Protein AF-A0A097PQ81-F1 (afdb_monomer)

Se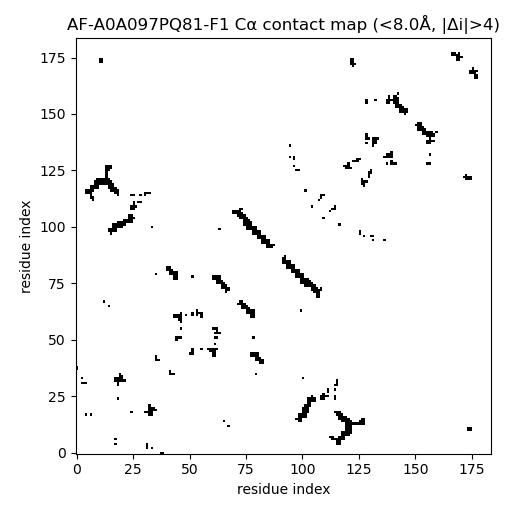quence (184 aa):
PNVTFLVALDTGSDLFWVPCDCKQCASDIEPSIYSPNRSSTSKRIPCSSKLCKSECAGASDCPYMVSYASNNTSSSGILIEDVMYLTTEDEVVDAQIVFGCGQVQSGLFLDGAAPNGLFGLGLGKTSVPSILSTAGLTADSFSLCFGQDGIGRIIFGDKGSPDQQETALIHKSLYNVSVTGLRV

Solvent-accessible surface area (backbone atoms only — not comparable to full-atom values): 10733 Å² total; per-residue (Å²): 117,90,82,78,64,74,52,36,83,32,58,86,39,26,62,28,31,30,31,15,80,66,78,39,63,41,78,93,52,95,51,52,67,50,54,65,90,66,37,96,69,44,39,73,36,39,40,88,36,91,86,37,86,55,87,40,93,85,47,66,54,15,50,46,74,48,77,52,96,54,75,74,19,36,42,25,37,36,36,33,35,35,75,44,81,46,69,61,100,88,47,80,42,82,38,81,42,62,34,35,34,27,20,40,47,29,42,55,37,45,76,54,73,34,55,20,13,37,40,14,54,20,73,42,78,56,2,54,53,39,42,38,22,74,72,67,76,32,48,84,35,60,44,81,48,78,39,94,87,74,59,59,50,77,41,77,31,46,82,78,58,99,82,62,88,83,78,68,71,77,49,84,78,45,93,38,70,85,82,93,77,81,90,127

Structure (mmCIF, N/CA/C/O backbone):
data_AF-A0A097PQ81-F1
#
_entry.id   AF-A0A097PQ81-F1
#
loop_
_atom_site.group_PDB
_atom_site.id
_atom_site.type_symbol
_atom_site.label_atom_id
_atom_site.label_alt_id
_atom_site.label_comp_id
_atom_site.label_asym_id
_atom_site.label_entity_id
_atom_site.label_seq_id
_atom_site.pdbx_PDB_ins_code
_atom_site.Cartn_x
_atom_site.Cartn_y
_atom_site.Cartn_z
_atom_site.occupancy
_atom_site.B_iso_or_equiv
_atom_site.auth_seq_id
_atom_site.auth_comp_id
_atom_site.auth_asym_id
_atom_site.auth_atom_id
_atom_site.pdbx_PDB_model_num
ATOM 1 N N . PRO A 1 1 ? -6.186 -13.610 -15.829 1.00 72.62 1 PRO A N 1
ATOM 2 C CA . PRO A 1 1 ? -6.060 -14.685 -14.812 1.00 72.62 1 PRO A CA 1
ATOM 3 C C . PRO A 1 1 ? -5.813 -14.032 -13.453 1.00 72.62 1 PRO A C 1
ATOM 5 O O . PRO A 1 1 ? -5.155 -12.995 -13.433 1.00 72.62 1 PRO A O 1
ATOM 8 N N . ASN A 1 2 ? -6.341 -14.590 -12.363 1.00 83.44 2 ASN A N 1
ATOM 9 C CA . ASN A 1 2 ? -6.045 -14.101 -11.016 1.00 83.44 2 ASN A CA 1
ATOM 10 C C . ASN A 1 2 ? -4.677 -14.621 -10.546 1.00 83.44 2 ASN A C 1
ATOM 12 O O . ASN A 1 2 ? -4.251 -15.715 -10.915 1.00 83.44 2 ASN A O 1
ATOM 16 N N . VAL A 1 3 ? -3.976 -13.808 -9.760 1.00 90.75 3 VAL A N 1
ATOM 17 C CA . VAL A 1 3 ? -2.712 -14.172 -9.110 1.00 90.75 3 VAL A CA 1
ATOM 18 C C . VAL A 1 3 ? -2.822 -13.751 -7.653 1.00 90.75 3 VAL A C 1
ATOM 20 O O . VAL A 1 3 ? -3.257 -12.637 -7.367 1.00 90.75 3 VAL A O 1
ATOM 23 N N . THR A 1 4 ? -2.454 -14.647 -6.744 1.00 92.25 4 THR A N 1
ATOM 24 C CA . THR A 1 4 ? -2.513 -14.411 -5.299 1.00 92.25 4 THR A CA 1
ATOM 25 C C . THR A 1 4 ? -1.129 -14.045 -4.784 1.00 92.25 4 THR A C 1
ATOM 27 O O . THR A 1 4 ? -0.149 -14.675 -5.167 1.00 92.25 4 THR A O 1
ATOM 30 N N . PHE A 1 5 ? -1.047 -13.060 -3.891 1.00 92.94 5 PHE A N 1
ATOM 31 C CA . PHE A 1 5 ? 0.208 -12.607 -3.292 1.00 92.94 5 PHE A CA 1
ATOM 32 C C . PHE A 1 5 ? 0.116 -12.698 -1.769 1.00 92.94 5 PHE A C 1
ATOM 34 O O . PHE A 1 5 ? -0.811 -12.155 -1.170 1.00 92.94 5 PHE A O 1
ATOM 41 N N . LEU A 1 6 ? 1.084 -13.367 -1.138 1.00 91.75 6 LEU A N 1
ATOM 42 C CA . LEU A 1 6 ? 1.228 -13.369 0.319 1.00 91.75 6 LEU A CA 1
ATOM 43 C C . LEU A 1 6 ? 2.103 -12.189 0.750 1.00 91.75 6 LEU A C 1
ATOM 45 O O . LEU A 1 6 ? 3.330 -12.283 0.725 1.00 91.75 6 LEU A O 1
ATOM 49 N N . VAL A 1 7 ? 1.466 -11.086 1.119 1.00 94.88 7 VAL A N 1
ATOM 50 C CA . VAL A 1 7 ? 2.136 -9.808 1.388 1.00 94.88 7 VAL A CA 1
ATOM 51 C C . VAL A 1 7 ? 2.283 -9.503 2.874 1.00 94.88 7 VAL A C 1
ATOM 53 O O . VAL A 1 7 ? 1.454 -9.905 3.689 1.00 94.88 7 VAL A O 1
ATOM 56 N N . ALA A 1 8 ? 3.330 -8.756 3.223 1.00 95.19 8 ALA A N 1
ATOM 57 C CA . ALA A 1 8 ? 3.528 -8.243 4.576 1.00 95.19 8 ALA A CA 1
ATOM 58 C C . ALA A 1 8 ? 2.623 -7.025 4.822 1.00 95.19 8 ALA A C 1
ATOM 60 O O . ALA A 1 8 ? 2.637 -6.085 4.032 1.00 95.19 8 ALA A O 1
ATOM 61 N N . LEU A 1 9 ? 1.845 -7.020 5.905 1.00 96.19 9 LEU A N 1
ATOM 62 C CA . LEU A 1 9 ? 1.015 -5.872 6.289 1.00 96.19 9 LEU A CA 1
ATOM 63 C C . LEU A 1 9 ? 1.879 -4.811 6.981 1.00 96.19 9 LEU A C 1
ATOM 65 O O . LEU A 1 9 ? 2.598 -5.137 7.925 1.00 96.19 9 LEU A O 1
ATOM 69 N N . ASP A 1 10 ? 1.792 -3.553 6.546 1.00 96.44 10 ASP A N 1
ATOM 70 C CA . ASP A 1 10 ? 2.633 -2.473 7.073 1.00 96.44 10 ASP A CA 1
ATOM 71 C C . ASP A 1 10 ? 1.843 -1.181 7.317 1.00 96.44 10 ASP A C 1
ATOM 73 O O . ASP A 1 10 ? 1.510 -0.440 6.395 1.00 96.44 10 ASP A O 1
ATOM 77 N N . THR A 1 11 ? 1.579 -0.868 8.585 1.00 95.69 11 THR A N 1
ATOM 78 C CA . THR A 1 11 ? 0.958 0.401 9.007 1.00 95.69 11 THR A CA 1
ATOM 79 C C . THR A 1 11 ? 1.938 1.579 9.023 1.00 95.69 11 THR A C 1
ATOM 81 O O . THR A 1 11 ? 1.533 2.706 9.301 1.00 95.69 11 THR A O 1
ATOM 84 N N . GLY A 1 12 ? 3.227 1.334 8.775 1.00 94.69 12 GLY A N 1
ATOM 85 C CA . GLY A 1 12 ? 4.293 2.333 8.749 1.00 94.69 12 GLY A CA 1
ATOM 86 C C . GLY A 1 12 ? 4.552 2.953 7.375 1.00 94.69 12 GLY A C 1
ATOM 87 O O . GLY A 1 12 ? 5.336 3.898 7.287 1.00 94.69 12 GLY A O 1
ATOM 88 N N . SER A 1 13 ? 3.910 2.461 6.311 1.00 95.38 13 SER A N 1
ATOM 89 C CA . SER A 1 13 ? 4.040 3.009 4.958 1.00 95.38 13 SER A CA 1
ATOM 90 C C . SER A 1 13 ? 2.719 2.999 4.188 1.00 95.38 13 SER A C 1
ATOM 92 O O . SER A 1 13 ? 1.789 2.260 4.506 1.00 95.38 13 SER A O 1
ATOM 94 N N . ASP A 1 14 ? 2.625 3.854 3.168 1.00 96.06 14 ASP A N 1
ATOM 95 C CA . ASP A 1 14 ? 1.383 4.033 2.413 1.00 96.06 14 ASP A CA 1
ATOM 96 C C . ASP A 1 14 ? 1.247 3.048 1.248 1.00 96.06 14 ASP A C 1
ATOM 98 O O . ASP A 1 14 ? 0.167 2.538 0.996 1.00 96.06 14 ASP A O 1
ATOM 102 N N . LEU A 1 15 ? 2.311 2.806 0.482 1.00 97.44 15 LEU A N 1
ATOM 103 C CA . LEU A 1 15 ? 2.193 2.165 -0.828 1.00 97.44 15 LEU A CA 1
ATOM 104 C C . LEU A 1 15 ? 2.105 0.635 -0.722 1.00 97.44 15 LEU A C 1
ATOM 106 O O . LEU A 1 15 ? 3.032 -0.009 -0.236 1.00 97.44 15 LEU A O 1
ATOM 110 N N . PHE A 1 16 ? 1.044 0.048 -1.281 1.00 98.44 16 PHE A N 1
ATOM 111 C CA . PHE A 1 16 ? 1.030 -1.372 -1.640 1.00 98.44 16 PHE A CA 1
ATOM 112 C C . PHE A 1 16 ? 1.907 -1.609 -2.876 1.00 98.44 16 PHE A C 1
ATOM 114 O O . PHE A 1 16 ? 1.792 -0.894 -3.874 1.00 98.44 16 PHE A O 1
ATOM 121 N N . TRP A 1 17 ? 2.781 -2.612 -2.829 1.00 98.00 17 TRP A N 1
ATOM 122 C CA . TRP A 1 17 ? 3.581 -3.035 -3.976 1.00 98.00 17 TRP A CA 1
ATOM 123 C C . TRP A 1 17 ? 3.817 -4.543 -3.969 1.00 98.00 17 TRP A C 1
ATOM 125 O O . TRP A 1 17 ? 3.862 -5.177 -2.916 1.00 98.00 17 TRP A O 1
ATOM 135 N N . VAL A 1 18 ? 4.017 -5.102 -5.162 1.00 97.31 18 VAL A N 1
ATOM 136 C CA . VAL A 1 18 ? 4.339 -6.521 -5.386 1.00 97.31 18 VAL A CA 1
ATOM 137 C C . VAL A 1 18 ? 5.523 -6.654 -6.348 1.00 97.31 18 VAL A C 1
ATOM 139 O O . VAL A 1 18 ? 5.728 -5.758 -7.175 1.00 97.31 18 VAL A O 1
ATOM 142 N N . PRO A 1 19 ? 6.310 -7.744 -6.284 1.00 95.25 19 PRO A N 1
ATOM 143 C CA . PRO A 1 19 ? 7.336 -8.030 -7.279 1.00 95.25 19 PRO A CA 1
ATOM 144 C C . PRO A 1 19 ? 6.728 -8.099 -8.679 1.00 95.25 19 PRO A C 1
ATOM 146 O O . PRO A 1 19 ? 5.705 -8.751 -8.901 1.00 95.25 19 PRO A O 1
ATOM 149 N N . CYS A 1 20 ? 7.356 -7.421 -9.630 1.00 93.38 20 CYS A N 1
ATOM 150 C CA . CYS A 1 20 ? 6.841 -7.298 -10.987 1.00 93.38 20 CYS A CA 1
ATOM 151 C C . CYS A 1 20 ? 7.984 -7.006 -11.950 1.00 93.38 20 CYS A C 1
ATOM 153 O O . CYS A 1 20 ? 8.811 -6.147 -11.653 1.00 93.38 20 CYS A O 1
ATOM 155 N N . ASP A 1 21 ? 8.043 -7.734 -13.073 1.00 88.50 21 ASP A N 1
ATOM 156 C CA . ASP A 1 21 ? 9.138 -7.660 -14.056 1.00 88.50 21 ASP A CA 1
ATOM 157 C C . ASP A 1 21 ? 10.516 -7.533 -13.369 1.00 88.50 21 ASP A C 1
ATOM 159 O O . ASP A 1 21 ? 11.297 -6.612 -13.633 1.00 88.50 21 ASP A O 1
ATOM 163 N N . CYS A 1 22 ? 10.749 -8.421 -12.395 1.00 89.44 22 CYS A N 1
ATOM 164 C CA . CYS A 1 22 ? 11.812 -8.281 -11.409 1.00 89.44 22 CYS A CA 1
ATOM 165 C C . CYS A 1 22 ? 13.204 -8.202 -12.057 1.00 89.44 22 CYS A C 1
ATOM 167 O O . CYS A 1 22 ? 13.599 -9.079 -12.825 1.00 89.44 22 CYS A O 1
ATOM 169 N N . LYS A 1 23 ? 13.964 -7.163 -11.693 1.00 92.81 23 LYS A N 1
ATOM 170 C CA . LYS A 1 23 ? 15.375 -6.966 -12.065 1.00 92.81 23 LYS A CA 1
ATOM 171 C C . LYS A 1 23 ? 16.311 -7.309 -10.907 1.00 92.81 23 LYS A C 1
ATOM 173 O O . LYS A 1 23 ? 17.380 -7.863 -11.132 1.00 92.81 23 LYS A O 1
ATOM 178 N N . GLN A 1 24 ? 15.905 -6.969 -9.682 1.00 92.88 24 GLN A N 1
ATOM 179 C CA . GLN A 1 24 ? 16.617 -7.284 -8.445 1.00 92.88 24 GLN A CA 1
ATOM 180 C C . GLN A 1 24 ? 15.599 -7.477 -7.314 1.00 92.88 24 GLN A C 1
ATOM 182 O O . GLN A 1 24 ? 15.072 -6.501 -6.785 1.00 92.88 24 GLN A O 1
ATOM 187 N N . CYS A 1 25 ? 15.323 -8.726 -6.952 1.00 90.75 25 CYS A N 1
ATOM 188 C CA . CYS A 1 25 ? 14.421 -9.116 -5.862 1.00 90.75 25 CYS A CA 1
ATOM 189 C C . CYS A 1 25 ? 14.995 -10.353 -5.162 1.00 90.75 25 CYS A C 1
ATOM 191 O O . CYS A 1 25 ? 15.981 -10.919 -5.640 1.00 90.75 25 CYS A O 1
ATOM 193 N N . ALA A 1 26 ? 14.381 -10.779 -4.057 1.00 86.19 26 ALA A N 1
ATOM 194 C CA . ALA A 1 26 ? 14.751 -12.030 -3.396 1.00 86.19 26 ALA A CA 1
ATOM 195 C C . ALA A 1 26 ? 14.733 -13.213 -4.385 1.00 86.19 26 ALA A C 1
ATOM 197 O O . ALA A 1 26 ? 13.757 -13.399 -5.113 1.00 86.19 26 ALA A O 1
ATOM 198 N N . SER A 1 27 ? 15.813 -13.998 -4.406 1.00 74.25 27 SER A N 1
ATOM 199 C CA . SER A 1 27 ? 15.976 -15.185 -5.262 1.00 74.25 27 SER A CA 1
ATOM 200 C C . SER A 1 27 ? 15.603 -16.493 -4.574 1.00 74.25 27 SER A C 1
ATOM 202 O O . SER A 1 27 ? 15.311 -17.478 -5.246 1.00 74.25 27 SER A O 1
ATOM 204 N N . ASP A 1 28 ? 15.637 -16.510 -3.242 1.00 67.19 28 ASP A N 1
ATOM 205 C CA . ASP A 1 28 ? 15.647 -17.752 -2.459 1.00 67.19 28 ASP A CA 1
ATOM 206 C C . ASP A 1 28 ? 14.237 -18.286 -2.154 1.00 67.19 28 ASP A C 1
ATOM 208 O O . ASP A 1 28 ? 14.070 -19.341 -1.545 1.00 67.19 28 ASP A O 1
ATOM 212 N N . ILE A 1 29 ? 13.207 -17.564 -2.598 1.00 67.00 29 ILE A N 1
ATOM 213 C CA . ILE A 1 29 ? 11.790 -17.906 -2.465 1.00 67.00 29 ILE A CA 1
ATOM 214 C C . ILE A 1 29 ? 11.190 -17.731 -3.856 1.00 67.00 29 ILE A C 1
ATOM 216 O O . ILE A 1 29 ? 11.365 -16.657 -4.415 1.00 67.00 29 ILE A O 1
ATOM 220 N N . GLU A 1 30 ? 10.494 -18.733 -4.412 1.00 69.81 30 GLU A N 1
ATOM 221 C CA . GLU A 1 30 ? 9.736 -18.562 -5.663 1.00 69.81 30 GLU A CA 1
ATOM 222 C C . GLU A 1 30 ? 8.568 -17.599 -5.408 1.00 69.81 30 GLU A C 1
ATOM 224 O O . GLU A 1 30 ? 7.542 -18.017 -4.854 1.00 69.81 30 GLU A O 1
ATOM 229 N N . PRO A 1 31 ? 8.687 -16.303 -5.750 1.00 72.19 31 PRO A N 1
ATOM 230 C CA . PRO A 1 31 ? 7.661 -15.355 -5.402 1.00 72.19 31 PRO A CA 1
ATOM 231 C C . PRO A 1 31 ? 6.563 -15.395 -6.463 1.00 72.19 31 PRO A C 1
ATOM 233 O O . PRO A 1 31 ? 6.801 -15.640 -7.649 1.00 72.19 31 PRO A O 1
ATOM 236 N N . SER A 1 32 ? 5.340 -15.082 -6.060 1.00 86.94 32 SER A N 1
ATOM 237 C CA . SER A 1 32 ? 4.327 -14.679 -7.027 1.00 86.94 32 SER A CA 1
ATOM 238 C C . SER A 1 32 ? 4.764 -13.355 -7.646 1.00 86.94 32 SER A C 1
ATOM 240 O O . SER A 1 32 ? 5.001 -12.376 -6.939 1.00 86.94 32 SER A O 1
ATOM 242 N N . ILE A 1 33 ? 4.896 -13.335 -8.974 1.00 90.50 33 ILE A N 1
ATOM 243 C CA . ILE A 1 33 ? 5.325 -12.159 -9.736 1.00 90.50 33 ILE A CA 1
ATOM 244 C C . ILE A 1 33 ? 4.140 -11.646 -10.545 1.00 90.50 33 ILE A C 1
ATOM 246 O O . ILE A 1 33 ? 3.552 -12.365 -11.359 1.00 90.50 33 ILE A O 1
ATOM 250 N N . TYR A 1 34 ? 3.804 -10.378 -10.339 1.00 94.62 34 TYR A N 1
ATOM 251 C CA . TYR A 1 34 ? 2.809 -9.687 -11.139 1.00 94.62 34 TYR A CA 1
ATOM 252 C C . TYR A 1 34 ? 3.378 -9.354 -12.524 1.00 94.62 34 TYR A C 1
ATOM 254 O O . TYR A 1 34 ? 4.521 -8.918 -12.652 1.00 94.62 34 TYR A O 1
ATOM 262 N N . SER A 1 35 ? 2.579 -9.542 -13.577 1.00 93.56 35 SER A N 1
ATOM 263 C CA . SER A 1 35 ? 2.968 -9.186 -14.943 1.00 93.56 35 SER A CA 1
ATOM 264 C C . SER A 1 35 ? 1.884 -8.318 -15.584 1.00 93.56 35 SER A C 1
ATOM 266 O O . SER A 1 35 ? 0.814 -8.846 -15.906 1.00 93.56 35 SER A O 1
ATOM 268 N N . PRO A 1 36 ? 2.155 -7.019 -15.833 1.00 93.69 36 PRO A N 1
ATOM 269 C CA . PRO A 1 36 ? 1.195 -6.112 -16.460 1.00 93.69 36 PRO A CA 1
ATOM 270 C C . PRO A 1 36 ? 0.673 -6.647 -17.800 1.00 93.69 36 PRO A C 1
ATOM 272 O O . PRO A 1 36 ? -0.508 -6.545 -18.101 1.00 93.69 36 PRO A O 1
ATOM 275 N N . ASN A 1 37 ? 1.536 -7.308 -18.579 1.00 94.12 37 ASN A N 1
ATOM 276 C CA . ASN A 1 37 ? 1.191 -7.839 -19.901 1.00 94.12 37 ASN A CA 1
ATOM 277 C C . ASN A 1 37 ? 0.243 -9.052 -19.854 1.00 94.12 37 ASN A C 1
ATOM 279 O O . ASN A 1 37 ? -0.285 -9.455 -20.889 1.00 94.12 37 ASN A O 1
ATOM 283 N N . ARG A 1 38 ? 0.052 -9.674 -18.682 1.00 93.44 38 ARG A N 1
ATOM 284 C CA . ARG A 1 38 ? -0.838 -10.836 -18.497 1.00 93.44 38 ARG A CA 1
ATOM 285 C C . ARG A 1 38 ? -2.214 -10.460 -17.947 1.00 93.44 38 ARG A C 1
ATOM 287 O O . ARG A 1 38 ? -3.067 -11.343 -17.818 1.00 93.44 38 ARG A O 1
ATOM 294 N N . SER A 1 39 ? -2.427 -9.185 -17.634 1.00 94.94 39 SER A N 1
ATOM 295 C CA . SER A 1 39 ? -3.695 -8.650 -17.156 1.00 94.94 39 SER A CA 1
ATOM 296 C C . SER A 1 39 ? -4.305 -7.735 -18.215 1.00 94.94 39 SER A C 1
ATOM 298 O O . SER A 1 39 ? -3.685 -6.775 -18.661 1.00 94.94 39 SER A O 1
ATOM 300 N N . SER A 1 40 ? -5.537 -8.033 -18.628 1.00 95.38 40 SER A N 1
ATOM 301 C CA . SER A 1 40 ? -6.283 -7.207 -19.586 1.00 95.38 40 SER A CA 1
ATOM 302 C C . SER A 1 40 ? -6.809 -5.905 -18.977 1.00 95.38 40 SER A C 1
ATOM 304 O O . SER A 1 40 ? -7.238 -5.023 -19.717 1.00 95.38 40 SER A O 1
ATOM 306 N N . THR A 1 41 ? -6.817 -5.796 -17.648 1.00 96.31 41 THR A N 1
ATOM 307 C CA . THR A 1 41 ? -7.274 -4.621 -16.892 1.00 96.31 41 THR A CA 1
ATOM 308 C C . THR A 1 41 ? -6.119 -3.738 -16.427 1.00 96.31 41 THR A C 1
ATOM 310 O O . THR A 1 41 ? -6.354 -2.592 -16.045 1.00 96.31 41 THR A O 1
ATOM 313 N N . SER A 1 42 ? -4.876 -4.225 -16.525 1.00 97.19 42 SER A N 1
ATOM 314 C CA . SER A 1 42 ? -3.695 -3.470 -16.121 1.00 97.19 42 SER A CA 1
ATOM 315 C C . SER A 1 42 ? -3.463 -2.240 -16.987 1.00 97.19 42 SER A C 1
ATOM 317 O O . SER A 1 42 ? -3.457 -2.299 -18.219 1.00 97.19 42 SER A O 1
ATOM 319 N N . LYS A 1 43 ? -3.174 -1.120 -16.325 1.00 97.38 43 LYS A N 1
ATOM 320 C CA . LYS A 1 43 ? -2.741 0.126 -16.951 1.00 97.38 43 LYS A CA 1
ATOM 321 C C . LYS A 1 43 ? -1.499 0.647 -16.254 1.00 97.38 43 LYS A C 1
ATOM 323 O O . LYS A 1 43 ? -1.459 0.784 -15.035 1.00 97.38 43 LYS A O 1
ATOM 328 N N . ARG A 1 44 ? -0.482 0.996 -17.036 1.00 97.19 44 ARG A N 1
ATOM 329 C CA . ARG A 1 44 ? 0.664 1.742 -16.511 1.00 97.19 44 ARG A CA 1
ATOM 330 C C . ARG A 1 44 ? 0.241 3.181 -16.270 1.00 97.19 44 ARG A C 1
ATOM 332 O O . ARG A 1 44 ? -0.387 3.785 -17.139 1.00 97.19 44 ARG A O 1
ATOM 339 N N . ILE A 1 45 ? 0.574 3.730 -15.107 1.00 97.25 45 ILE A N 1
ATOM 340 C CA . ILE A 1 45 ? 0.289 5.133 -14.815 1.00 97.25 45 ILE A CA 1
ATOM 341 C C . ILE A 1 45 ? 1.283 5.989 -15.602 1.00 97.25 45 ILE A C 1
ATOM 343 O O . ILE A 1 45 ? 2.481 5.880 -15.350 1.00 97.25 45 ILE A O 1
ATOM 347 N N . PRO A 1 46 ? 0.839 6.853 -16.532 1.00 96.06 46 PRO A N 1
ATOM 348 C CA . PRO A 1 46 ? 1.758 7.712 -17.259 1.00 96.06 46 PRO A CA 1
ATOM 349 C C . PRO A 1 46 ? 2.282 8.825 -16.352 1.00 96.06 46 PRO A C 1
ATOM 351 O O . PRO A 1 46 ? 1.599 9.287 -15.437 1.00 96.06 46 PRO A O 1
ATOM 354 N N . CYS A 1 47 ? 3.466 9.328 -16.667 1.00 94.94 47 CYS A N 1
ATOM 355 C CA . CYS A 1 47 ? 4.092 10.441 -15.955 1.00 94.94 47 CYS A CA 1
ATOM 356 C C . CYS A 1 47 ? 3.283 11.742 -15.941 1.00 94.94 47 CYS A C 1
ATOM 358 O O . CYS A 1 47 ? 3.387 12.531 -15.009 1.00 94.94 47 CYS A O 1
ATOM 360 N N . SER A 1 48 ? 2.444 11.965 -16.952 1.00 92.69 48 SER A N 1
ATOM 361 C CA . SER A 1 48 ? 1.526 13.108 -17.010 1.00 92.69 48 SER A CA 1
ATOM 362 C C . SER A 1 48 ? 0.295 12.958 -16.109 1.00 92.69 48 SER A C 1
ATOM 364 O O . SER A 1 48 ? -0.494 13.897 -15.980 1.00 92.69 48 SER A O 1
ATOM 366 N N . SER A 1 49 ? 0.088 11.784 -15.505 1.00 93.56 49 SER A N 1
ATOM 367 C CA . SER A 1 49 ? -1.044 11.532 -14.621 1.00 93.56 49 SER A CA 1
ATOM 368 C C . SER A 1 49 ? -0.936 12.352 -13.342 1.00 93.56 49 SER A C 1
ATOM 370 O O . SER A 1 49 ? 0.121 12.431 -12.724 1.00 93.56 49 SER A O 1
ATOM 372 N N . LYS A 1 50 ? -2.074 12.859 -12.860 1.00 90.25 50 LYS A N 1
ATOM 373 C CA . LYS A 1 50 ? -2.176 13.505 -11.539 1.00 90.25 50 LYS A CA 1
ATOM 374 C C . LYS A 1 50 ? -1.856 12.554 -10.379 1.00 90.25 50 LYS A C 1
ATOM 376 O O . LYS A 1 50 ? -1.607 13.010 -9.267 1.00 90.25 50 LYS A O 1
ATOM 381 N N . LEU A 1 51 ? -1.903 11.245 -10.630 1.00 87.00 51 LEU A N 1
ATOM 382 C CA . LEU A 1 51 ? -1.524 10.210 -9.669 1.00 87.00 51 LEU A CA 1
ATOM 383 C C . LEU A 1 51 ? 0.001 10.084 -9.544 1.00 87.00 51 LEU A C 1
ATOM 385 O O . LEU A 1 51 ? 0.486 9.584 -8.531 1.00 87.00 51 LEU A O 1
ATOM 389 N N . CYS A 1 52 ? 0.756 10.562 -10.539 1.00 92.38 52 CYS A N 1
ATOM 390 C CA . CYS A 1 52 ? 2.206 10.563 -10.498 1.00 92.38 52 CYS A CA 1
ATOM 391 C C . CYS A 1 52 ? 2.723 11.757 -9.697 1.00 92.38 52 CYS A C 1
ATOM 393 O O . CYS A 1 52 ? 2.577 12.906 -10.105 1.00 92.38 52 CYS A O 1
ATOM 395 N N . LYS A 1 53 ? 3.323 11.483 -8.537 1.00 86.50 53 LYS A N 1
ATOM 396 C CA . LYS A 1 53 ? 3.937 12.514 -7.683 1.00 86.50 53 LYS A CA 1
ATOM 397 C C . LYS A 1 53 ? 5.450 12.632 -7.871 1.00 86.50 53 LYS A C 1
ATOM 399 O O . LYS A 1 53 ? 6.042 13.583 -7.372 1.00 86.50 53 L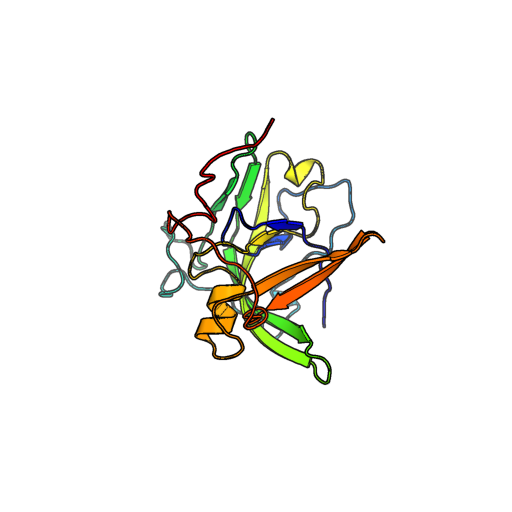YS A O 1
ATOM 404 N N . SER A 1 54 ? 6.061 11.660 -8.539 1.00 84.62 54 SER A N 1
ATOM 405 C CA . SER A 1 54 ? 7.506 11.586 -8.737 1.00 84.62 54 SER A CA 1
ATOM 406 C C . SER A 1 54 ? 7.958 12.437 -9.919 1.00 84.62 54 SER A C 1
ATOM 408 O O . SER A 1 54 ? 7.227 12.608 -10.896 1.00 84.62 54 SER A O 1
ATOM 410 N N . GLU A 1 55 ? 9.203 12.906 -9.874 1.00 86.19 55 GLU A N 1
ATOM 411 C CA . GLU A 1 55 ? 9.851 13.468 -11.055 1.00 86.19 55 GLU A CA 1
ATOM 412 C C . GLU A 1 55 ? 10.176 12.351 -12.047 1.00 86.19 55 GLU A C 1
ATOM 414 O O . GLU A 1 55 ? 10.851 11.376 -11.724 1.00 86.19 55 GLU A O 1
ATOM 419 N N . CYS A 1 56 ? 9.686 12.492 -13.273 1.00 85.75 56 CYS A N 1
ATOM 420 C CA . CYS A 1 56 ? 9.799 11.436 -14.268 1.00 85.75 56 CYS A CA 1
ATOM 421 C C . CYS A 1 56 ? 11.090 11.449 -15.085 1.00 85.75 56 CYS A C 1
ATOM 423 O O . CYS A 1 56 ? 11.343 10.481 -15.789 1.00 85.75 56 CYS A O 1
ATOM 425 N N . ALA A 1 57 ? 11.888 12.521 -15.041 1.00 85.06 57 ALA A N 1
ATOM 426 C CA . ALA A 1 57 ? 13.167 12.641 -15.758 1.00 85.06 57 ALA A CA 1
ATOM 427 C C . ALA A 1 57 ? 13.155 12.127 -17.227 1.00 85.06 57 ALA A C 1
ATOM 429 O O . ALA A 1 57 ? 14.142 11.578 -17.708 1.00 85.06 57 ALA A O 1
ATOM 430 N N . GLY A 1 58 ? 12.034 12.292 -17.948 1.00 80.56 58 GLY A N 1
ATOM 431 C CA . GLY A 1 58 ? 11.859 11.826 -19.334 1.00 80.56 58 GLY A CA 1
ATOM 432 C C . GLY A 1 58 ? 11.273 10.414 -19.512 1.00 80.56 58 GLY A C 1
ATOM 433 O O . GLY A 1 58 ? 11.092 9.983 -20.649 1.00 80.56 58 GLY A O 1
ATOM 434 N N . ALA A 1 59 ? 10.944 9.702 -18.433 1.00 88.12 59 ALA A N 1
ATOM 435 C CA . ALA A 1 59 ? 10.227 8.429 -18.474 1.00 88.12 59 ALA A CA 1
ATOM 436 C C . ALA A 1 59 ? 8.772 8.602 -18.948 1.00 88.12 59 ALA A C 1
ATOM 438 O O . ALA A 1 59 ? 8.134 9.626 -18.696 1.00 88.12 59 ALA A O 1
ATOM 439 N N . SER A 1 60 ? 8.237 7.579 -19.623 1.00 91.81 60 SER A N 1
ATOM 440 C CA . SER A 1 60 ? 6.824 7.528 -20.022 1.00 91.81 60 SER A CA 1
ATOM 441 C C . SER A 1 60 ? 5.913 7.103 -18.869 1.00 91.81 60 SER A C 1
ATOM 443 O O . SER A 1 60 ? 4.843 7.683 -18.674 1.00 91.81 60 SER A O 1
ATOM 445 N N . ASP A 1 61 ? 6.361 6.107 -18.105 1.00 95.88 61 ASP A N 1
ATOM 446 C CA . ASP A 1 61 ? 5.637 5.494 -16.995 1.00 95.88 61 ASP A CA 1
ATOM 447 C C . ASP A 1 61 ? 6.082 6.129 -15.672 1.00 95.88 61 ASP A C 1
ATOM 449 O O . ASP A 1 61 ? 7.265 6.411 -15.479 1.00 95.88 61 ASP A O 1
ATOM 453 N N . CYS A 1 62 ? 5.140 6.346 -14.758 1.00 96.94 62 CYS A N 1
ATOM 454 C CA . CYS A 1 62 ? 5.382 7.010 -13.487 1.00 96.94 62 CYS A CA 1
ATOM 455 C C . CYS A 1 62 ? 6.281 6.162 -12.579 1.00 96.94 62 CYS A C 1
ATOM 457 O O . CYS A 1 62 ? 5.842 5.090 -12.141 1.00 96.94 62 CYS A O 1
ATOM 459 N N . PRO A 1 63 ? 7.497 6.626 -12.244 1.00 96.56 63 PRO A N 1
ATOM 460 C CA . PRO A 1 63 ? 8.362 5.900 -11.339 1.00 96.56 63 PRO A CA 1
ATOM 461 C C . PRO A 1 63 ? 7.881 6.056 -9.895 1.00 96.56 63 PRO A C 1
ATOM 463 O O . PRO A 1 63 ? 7.325 7.088 -9.508 1.00 96.56 63 PRO A O 1
ATOM 466 N N . TYR A 1 64 ? 8.156 5.059 -9.064 1.00 96.06 64 TYR A N 1
ATOM 467 C CA . TYR A 1 64 ? 8.063 5.187 -7.614 1.00 96.06 64 TYR A CA 1
ATOM 468 C C . TYR A 1 64 ? 9.332 4.655 -6.952 1.00 96.06 64 TYR A C 1
ATOM 470 O O . TYR A 1 64 ? 10.006 3.760 -7.466 1.00 96.06 64 TYR A O 1
ATOM 478 N N . MET A 1 65 ? 9.622 5.199 -5.777 1.00 95.38 65 MET A N 1
ATOM 479 C CA . MET A 1 65 ? 10.621 4.678 -4.859 1.00 95.38 65 MET A CA 1
ATOM 480 C C . MET A 1 65 ? 10.112 4.904 -3.441 1.00 95.38 65 MET A C 1
ATOM 482 O O . MET A 1 65 ? 9.683 6.007 -3.103 1.00 95.38 65 MET A O 1
ATOM 486 N N . VAL A 1 66 ? 10.155 3.859 -2.624 1.00 95.69 66 VAL A N 1
ATOM 487 C CA . VAL A 1 66 ? 9.843 3.923 -1.198 1.00 95.69 66 VAL A CA 1
ATOM 488 C C . VAL A 1 66 ? 11.017 3.354 -0.413 1.00 95.69 66 VAL A C 1
ATOM 490 O O . VAL A 1 66 ? 11.502 2.261 -0.709 1.00 95.69 66 VAL A O 1
ATOM 493 N N . SER A 1 67 ? 11.469 4.114 0.579 1.00 96.25 67 SER A N 1
ATOM 494 C CA . SER A 1 67 ? 12.509 3.706 1.522 1.00 96.25 67 SER A CA 1
ATOM 495 C C . SER A 1 67 ? 11.879 3.430 2.878 1.00 96.25 67 SER A C 1
ATOM 497 O O . SER A 1 67 ? 11.001 4.170 3.321 1.00 96.25 67 SER A O 1
ATOM 499 N N . TYR A 1 68 ? 12.351 2.381 3.538 1.00 96.19 68 TYR A N 1
ATOM 500 C CA . TYR A 1 68 ? 11.858 1.939 4.836 1.00 96.19 68 TYR A CA 1
ATOM 501 C C . TYR A 1 68 ? 12.841 2.314 5.944 1.00 96.19 68 TYR A C 1
ATOM 503 O O . TYR A 1 68 ? 14.010 2.601 5.689 1.00 96.19 68 TYR A O 1
ATOM 511 N N . ALA A 1 69 ? 12.363 2.321 7.190 1.00 93.62 69 ALA A N 1
ATOM 512 C CA . ALA A 1 69 ? 13.186 2.664 8.351 1.00 93.62 69 ALA A CA 1
ATOM 513 C C . ALA A 1 69 ? 14.319 1.651 8.608 1.00 93.62 69 ALA A C 1
ATOM 515 O O . ALA A 1 69 ? 15.324 1.985 9.235 1.00 93.62 69 ALA A O 1
ATOM 516 N N . SER A 1 70 ? 14.165 0.414 8.131 1.00 93.62 70 SER A N 1
ATOM 517 C CA . SER A 1 70 ? 15.205 -0.607 8.183 1.00 93.62 70 SER A CA 1
ATOM 518 C C . SER A 1 70 ? 16.382 -0.261 7.271 1.00 93.62 70 SER A C 1
ATOM 520 O O . SER A 1 70 ? 16.238 0.329 6.199 1.00 93.62 70 SER A O 1
ATOM 522 N N . ASN A 1 71 ? 17.577 -0.664 7.706 1.00 93.69 71 ASN A N 1
ATOM 523 C CA . ASN A 1 71 ? 18.821 -0.319 7.031 1.00 93.69 71 ASN A CA 1
ATOM 524 C C . ASN A 1 71 ? 18.788 -0.702 5.543 1.00 93.69 71 ASN A C 1
ATOM 526 O O . ASN A 1 71 ? 18.514 -1.854 5.201 1.00 93.69 71 ASN A O 1
ATOM 530 N N . ASN A 1 72 ? 19.074 0.278 4.681 1.00 95.38 72 ASN A N 1
ATOM 531 C CA . ASN A 1 72 ? 19.171 0.128 3.230 1.00 95.38 72 ASN A CA 1
ATOM 532 C C . ASN A 1 72 ? 18.001 -0.654 2.597 1.00 95.38 72 ASN A C 1
ATOM 534 O O . ASN A 1 72 ? 18.191 -1.383 1.625 1.00 95.38 72 ASN A O 1
ATOM 538 N N . THR A 1 73 ? 16.798 -0.556 3.166 1.00 97.56 73 THR A N 1
ATOM 539 C CA . THR A 1 73 ? 15.637 -1.329 2.715 1.00 97.56 73 THR A CA 1
ATOM 540 C C . THR A 1 73 ? 14.714 -0.444 1.886 1.00 97.56 73 THR A C 1
ATOM 542 O O . THR A 1 73 ? 14.259 0.600 2.351 1.00 97.56 73 THR A O 1
ATOM 545 N N . SER A 1 74 ? 14.454 -0.836 0.640 1.00 97.75 74 SER A N 1
ATOM 546 C CA . SER A 1 74 ? 13.657 -0.046 -0.304 1.00 97.75 74 SER A CA 1
ATOM 547 C C . SER A 1 74 ? 12.987 -0.912 -1.369 1.00 97.75 74 SER A C 1
ATOM 549 O O . SER A 1 74 ? 13.413 -2.039 -1.625 1.00 97.75 74 SER A O 1
ATOM 551 N N . SER A 1 75 ? 11.944 -0.368 -1.994 1.00 97.69 75 SER A N 1
ATOM 552 C CA . SER A 1 75 ? 11.292 -0.923 -3.185 1.00 97.69 75 SER A CA 1
ATOM 553 C C . SER A 1 75 ? 11.097 0.186 -4.216 1.00 97.69 75 SER A C 1
ATOM 555 O O . SER A 1 75 ? 10.703 1.304 -3.874 1.00 97.69 75 SER A O 1
ATOM 557 N N . SER A 1 76 ? 11.390 -0.105 -5.481 1.00 97.25 76 SER A N 1
ATOM 558 C CA . SER A 1 76 ? 11.273 0.853 -6.581 1.00 97.25 76 SER A CA 1
ATOM 559 C C . SER A 1 76 ? 10.861 0.192 -7.894 1.00 97.25 76 SER A C 1
ATOM 561 O O . SER A 1 76 ? 11.083 -1.002 -8.125 1.00 97.25 76 SER A O 1
ATOM 563 N N . GLY A 1 77 ? 10.244 0.986 -8.763 1.00 97.00 77 GLY A N 1
ATOM 564 C CA . GLY A 1 77 ? 9.728 0.537 -10.050 1.00 97.00 77 GLY A CA 1
ATOM 565 C C . GLY A 1 77 ? 8.741 1.542 -10.626 1.00 97.00 77 GLY A C 1
ATOM 566 O O . GLY A 1 77 ? 8.991 2.745 -10.571 1.00 97.00 77 GLY A O 1
ATOM 567 N N . ILE A 1 78 ? 7.625 1.058 -11.173 1.00 97.00 78 ILE A N 1
ATOM 568 C CA . ILE A 1 78 ? 6.588 1.904 -11.789 1.00 97.00 78 ILE A CA 1
ATOM 569 C C . ILE A 1 78 ? 5.229 1.727 -11.115 1.00 97.00 78 ILE A C 1
ATOM 571 O O . ILE A 1 78 ? 4.933 0.661 -10.574 1.00 97.00 78 ILE A O 1
ATOM 575 N N . LEU A 1 79 ? 4.395 2.764 -11.153 1.00 97.69 79 LEU A N 1
ATOM 576 C CA . LEU A 1 79 ? 3.013 2.672 -10.688 1.00 97.69 79 LEU A CA 1
ATOM 577 C C . LEU A 1 79 ? 2.117 2.021 -11.744 1.00 97.69 79 LEU A C 1
ATOM 579 O O . LEU A 1 79 ? 2.135 2.390 -12.923 1.00 97.69 79 LEU A O 1
ATOM 583 N N . ILE A 1 80 ? 1.299 1.082 -11.286 1.00 97.62 80 ILE A N 1
ATOM 584 C CA . ILE A 1 80 ? 0.298 0.367 -12.072 1.00 97.62 80 ILE A CA 1
ATOM 585 C C . ILE A 1 80 ? -1.074 0.602 -11.446 1.00 97.62 80 ILE A C 1
ATOM 587 O O . ILE A 1 80 ? -1.208 0.624 -10.226 1.00 97.62 80 ILE A O 1
ATOM 591 N N . GLU A 1 81 ? -2.086 0.759 -12.289 1.00 97.56 81 GLU A N 1
ATOM 592 C CA . GLU A 1 81 ? -3.492 0.619 -11.928 1.00 97.56 81 GLU A CA 1
ATOM 593 C C . GLU A 1 81 ? -3.984 -0.757 -12.399 1.00 97.56 81 GLU A C 1
ATOM 595 O O . GLU A 1 81 ? -3.820 -1.108 -13.570 1.00 97.56 81 GLU A O 1
ATOM 600 N N . ASP A 1 82 ? -4.553 -1.554 -11.494 1.00 97.88 82 ASP A N 1
ATOM 601 C CA . ASP A 1 82 ? -5.239 -2.810 -11.831 1.00 97.88 82 ASP A CA 1
ATOM 602 C C . ASP A 1 82 ? -6.301 -3.164 -10.769 1.00 97.88 82 ASP A C 1
ATOM 604 O O . ASP A 1 82 ? -6.486 -2.428 -9.794 1.00 97.88 82 ASP A O 1
ATOM 608 N N . VAL A 1 83 ? -7.046 -4.244 -10.994 1.00 97.25 83 VAL A N 1
ATOM 609 C CA . VAL A 1 83 ? -8.128 -4.717 -10.127 1.00 97.25 83 VAL A CA 1
ATOM 610 C C . VAL A 1 83 ? -7.574 -5.613 -9.020 1.00 97.25 83 VAL A C 1
ATOM 612 O O . VAL A 1 83 ? -6.939 -6.636 -9.279 1.00 97.25 83 VAL A O 1
ATOM 615 N N . MET A 1 84 ? -7.860 -5.241 -7.776 1.00 96.38 84 MET A N 1
ATOM 616 C CA . MET A 1 84 ? -7.708 -6.079 -6.593 1.00 96.38 84 MET A CA 1
ATOM 617 C C . MET A 1 84 ? -9.058 -6.701 -6.247 1.00 96.38 84 MET A C 1
ATOM 619 O O . MET A 1 84 ? -10.040 -5.990 -6.054 1.00 96.38 84 MET A O 1
ATOM 623 N N . TYR A 1 85 ? -9.086 -8.025 -6.134 1.00 94.81 85 TYR A N 1
ATOM 624 C CA . TYR A 1 85 ? -10.270 -8.754 -5.695 1.00 94.81 85 TYR A CA 1
ATOM 625 C C . TYR A 1 85 ? -10.276 -8.832 -4.169 1.00 94.81 85 TYR A C 1
ATOM 627 O O . TYR A 1 85 ? -9.381 -9.432 -3.569 1.00 94.81 85 TYR A O 1
ATOM 635 N N . LEU A 1 86 ? -11.275 -8.210 -3.556 1.00 93.44 86 LEU A N 1
ATOM 636 C CA . LEU A 1 86 ? -11.580 -8.305 -2.131 1.00 93.44 86 LEU A CA 1
ATOM 637 C C . LEU A 1 86 ? -12.858 -9.125 -1.942 1.00 93.44 86 LEU A C 1
ATOM 639 O O . LEU A 1 86 ? -13.530 -9.481 -2.907 1.00 93.44 86 LEU A O 1
ATOM 643 N N . THR A 1 87 ? -13.199 -9.438 -0.700 1.00 91.69 87 THR A N 1
ATOM 644 C CA . THR A 1 87 ? -14.408 -10.201 -0.374 1.00 91.69 87 THR A CA 1
ATOM 645 C C . THR A 1 87 ? -15.164 -9.538 0.764 1.00 91.69 87 THR A C 1
ATOM 647 O O . THR A 1 87 ? -14.547 -9.118 1.746 1.00 91.69 87 THR A O 1
ATOM 650 N N . THR A 1 88 ? -16.486 -9.495 0.657 1.00 87.56 88 THR A N 1
ATOM 651 C CA . THR A 1 88 ? -17.391 -9.354 1.805 1.00 87.56 88 THR A CA 1
ATOM 652 C C . THR A 1 88 ? -17.816 -10.750 2.279 1.00 87.56 88 THR A C 1
ATOM 654 O O . THR A 1 88 ? -17.276 -11.754 1.810 1.00 87.56 88 THR A O 1
ATOM 657 N N .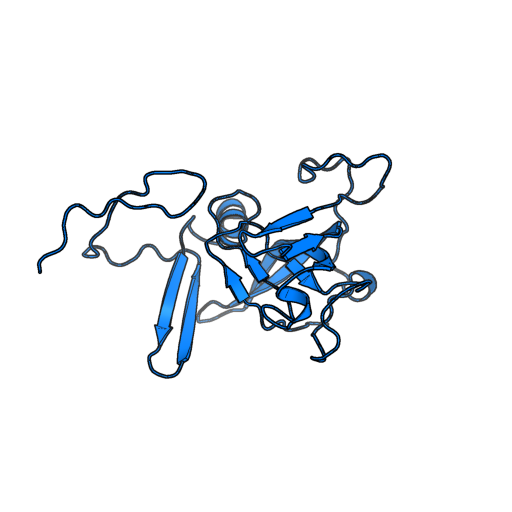 GLU A 1 89 ? -18.754 -10.839 3.226 1.00 80.75 89 GLU A N 1
ATOM 658 C CA . GLU A 1 89 ? -19.295 -12.136 3.662 1.00 80.75 89 GLU A CA 1
ATOM 659 C C . GLU A 1 89 ? -19.988 -12.901 2.521 1.00 80.75 89 GLU A C 1
ATOM 661 O O . GLU A 1 89 ? -19.934 -14.130 2.496 1.00 80.75 89 GLU A O 1
ATOM 666 N N . ASP A 1 90 ? -20.560 -12.184 1.547 1.00 82.25 90 ASP A N 1
ATOM 667 C CA . ASP A 1 90 ? -21.456 -12.761 0.541 1.00 82.25 90 ASP A CA 1
ATOM 668 C C . ASP A 1 90 ? -20.946 -12.641 -0.907 1.00 82.25 90 ASP A C 1
ATOM 670 O O . ASP A 1 90 ? -21.436 -13.347 -1.793 1.00 82.25 90 ASP A O 1
ATOM 674 N N . GLU A 1 91 ? -19.974 -11.765 -1.188 1.00 91.69 91 GLU A N 1
ATOM 675 C CA . GLU A 1 91 ? -19.592 -11.429 -2.565 1.00 91.69 91 GLU A CA 1
ATOM 676 C C . GLU A 1 91 ? -18.121 -11.026 -2.742 1.00 91.69 91 GLU A C 1
ATOM 678 O O . GLU A 1 91 ? -17.432 -10.583 -1.821 1.00 91.69 91 GLU A O 1
ATOM 683 N N . VAL A 1 92 ? -17.637 -11.183 -3.978 1.00 92.19 92 VAL A N 1
ATOM 684 C CA . VAL A 1 92 ? -16.346 -10.644 -4.422 1.00 92.19 92 VAL A CA 1
ATOM 685 C C .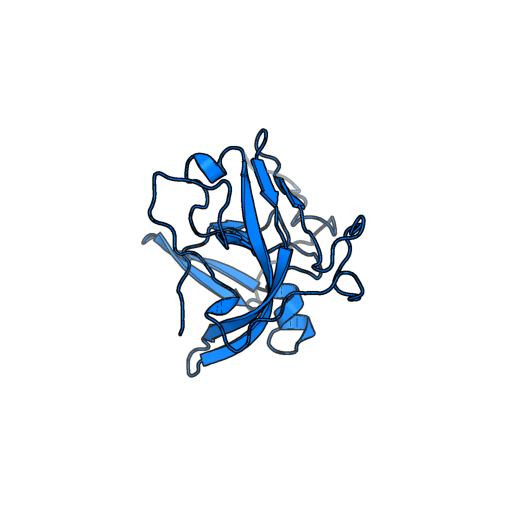 VAL A 1 92 ? -16.543 -9.186 -4.823 1.00 92.19 92 VAL A C 1
ATOM 687 O O . VAL A 1 92 ? -17.462 -8.865 -5.573 1.00 92.19 92 VAL A O 1
ATOM 690 N N . VAL A 1 93 ? -15.656 -8.318 -4.347 1.00 93.69 93 VAL A N 1
ATOM 691 C CA . VAL A 1 93 ? -15.640 -6.889 -4.660 1.00 93.69 93 VAL A CA 1
ATOM 692 C C . VAL A 1 93 ? -14.407 -6.571 -5.494 1.00 93.69 93 VAL A C 1
ATOM 694 O O . VAL A 1 93 ? -13.274 -6.780 -5.055 1.00 93.69 93 VAL A O 1
ATOM 697 N N . ASP A 1 94 ? -14.637 -6.011 -6.676 1.00 95.25 94 ASP A N 1
ATOM 698 C CA . ASP A 1 94 ? -13.585 -5.546 -7.573 1.00 95.25 94 ASP A CA 1
ATOM 699 C C . ASP A 1 94 ? -13.174 -4.119 -7.185 1.00 95.25 94 ASP A C 1
ATOM 701 O O . ASP A 1 94 ? -13.919 -3.157 -7.385 1.00 95.25 94 ASP A O 1
ATOM 705 N N . ALA A 1 95 ? -11.970 -3.965 -6.639 1.00 96.62 95 ALA A N 1
ATOM 706 C CA . ALA A 1 95 ? -11.414 -2.672 -6.267 1.00 96.62 95 ALA A CA 1
ATOM 707 C C . ALA A 1 95 ? -10.344 -2.233 -7.271 1.00 96.62 95 ALA A C 1
ATOM 709 O O . ALA A 1 95 ? -9.285 -2.851 -7.383 1.00 96.62 95 ALA A O 1
ATOM 710 N N . GLN A 1 96 ? -10.583 -1.128 -7.980 1.00 96.88 96 GLN A N 1
ATOM 711 C CA . GLN A 1 96 ? -9.543 -0.502 -8.793 1.00 96.88 96 GLN A CA 1
ATOM 712 C C . GLN A 1 96 ? -8.523 0.170 -7.869 1.00 96.88 96 GLN A C 1
ATOM 714 O O . GLN A 1 96 ? -8.851 1.121 -7.160 1.00 96.88 96 GLN A O 1
ATOM 719 N N . ILE A 1 97 ? -7.285 -0.315 -7.885 1.00 97.44 97 ILE A N 1
ATOM 720 C CA . ILE A 1 97 ? -6.217 0.193 -7.024 1.00 97.44 97 ILE A CA 1
ATOM 721 C C . ILE A 1 97 ? -5.013 0.651 -7.835 1.00 97.44 97 ILE A C 1
ATOM 723 O O . ILE A 1 97 ? -4.756 0.159 -8.933 1.00 97.44 97 ILE A O 1
ATOM 727 N N . VAL A 1 98 ? -4.246 1.570 -7.251 1.00 97.31 98 VAL A N 1
ATOM 728 C CA . VAL A 1 98 ? -2.922 1.957 -7.738 1.00 97.31 98 VAL A CA 1
ATOM 729 C C . VAL A 1 98 ? -1.880 1.363 -6.804 1.00 97.31 98 VAL A C 1
ATOM 731 O O . VAL A 1 98 ? -1.956 1.558 -5.594 1.00 97.31 98 VAL A O 1
ATOM 734 N N . PHE A 1 99 ? -0.906 0.652 -7.358 1.00 98.00 99 PHE A N 1
ATOM 735 C CA . PHE A 1 99 ? 0.129 -0.036 -6.593 1.00 98.00 99 PHE A CA 1
ATOM 736 C C . PHE A 1 99 ? 1.473 -0.025 -7.320 1.00 98.00 99 PHE A C 1
ATOM 738 O O . PHE A 1 99 ? 1.569 0.276 -8.514 1.00 98.00 99 PHE A O 1
ATOM 745 N N . GLY A 1 100 ? 2.535 -0.331 -6.582 1.00 97.94 100 GLY A N 1
ATOM 746 C CA . GLY A 1 100 ? 3.881 -0.441 -7.126 1.00 97.94 100 GLY A CA 1
ATOM 747 C C . GLY A 1 100 ? 4.130 -1.786 -7.812 1.00 97.94 100 GLY A C 1
ATOM 748 O O . GLY A 1 100 ? 4.034 -2.840 -7.184 1.00 97.94 100 GLY A O 1
ATOM 749 N N . CYS A 1 101 ? 4.524 -1.746 -9.084 1.00 97.25 101 CYS A N 1
ATOM 750 C CA . CYS A 1 101 ? 5.241 -2.837 -9.745 1.00 97.25 101 CYS A CA 1
ATOM 751 C C . CYS A 1 101 ? 6.713 -2.766 -9.310 1.00 97.25 101 CYS A C 1
ATOM 753 O O . CYS A 1 101 ? 7.494 -1.995 -9.872 1.00 97.25 101 CYS A O 1
ATOM 755 N N . GLY A 1 102 ? 7.070 -3.525 -8.272 1.00 96.94 102 GLY A N 1
ATOM 756 C CA . GLY A 1 102 ? 8.395 -3.525 -7.654 1.00 96.94 102 GLY A CA 1
ATOM 757 C C . GLY A 1 102 ? 9.415 -4.293 -8.477 1.00 96.94 102 GLY A C 1
ATOM 758 O O . GLY A 1 102 ? 9.473 -5.520 -8.415 1.00 96.94 102 GLY A O 1
ATOM 759 N N . GLN A 1 103 ? 10.230 -3.552 -9.226 1.00 96.12 103 GLN A N 1
ATOM 760 C CA . GLN A 1 103 ? 11.257 -4.093 -10.118 1.00 96.12 103 GLN A CA 1
ATOM 761 C C . GLN A 1 103 ? 12.608 -4.260 -9.417 1.00 96.12 103 GLN A C 1
ATOM 763 O O . GLN A 1 103 ? 13.381 -5.150 -9.776 1.00 96.12 103 GLN A O 1
ATOM 768 N N . VAL A 1 104 ? 12.917 -3.382 -8.459 1.00 96.69 104 VAL A N 1
ATOM 769 C CA . VAL A 1 104 ? 14.193 -3.354 -7.733 1.00 96.69 104 VAL A CA 1
ATOM 770 C C . VAL A 1 104 ? 13.924 -3.184 -6.242 1.00 96.69 104 VAL A C 1
ATOM 772 O O . VAL A 1 104 ? 13.279 -2.221 -5.824 1.00 96.69 104 VAL A O 1
ATOM 775 N N . GLN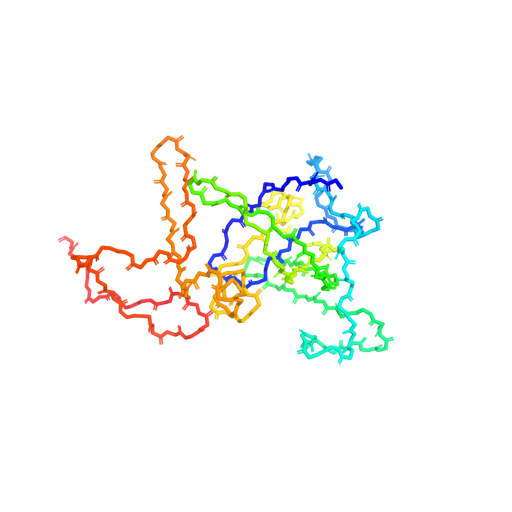 A 1 105 ? 14.442 -4.119 -5.452 1.00 96.25 105 GLN A N 1
ATOM 776 C CA . GLN A 1 105 ? 14.327 -4.188 -3.999 1.00 96.25 105 GLN A CA 1
ATOM 777 C C . GLN A 1 105 ? 15.723 -4.190 -3.358 1.00 96.25 105 GLN A C 1
ATOM 779 O O . GLN A 1 105 ? 16.709 -4.609 -3.973 1.00 96.25 105 GLN A O 1
ATOM 784 N N . SER A 1 106 ? 15.820 -3.728 -2.112 1.00 96.62 106 SER A N 1
ATOM 785 C CA . SER A 1 106 ? 17.076 -3.700 -1.354 1.00 96.62 106 SER A CA 1
ATOM 786 C C . SER A 1 106 ? 16.878 -4.054 0.120 1.00 96.62 106 SER A C 1
ATOM 788 O O . SER A 1 106 ? 15.755 -4.040 0.630 1.00 96.62 106 SER A O 1
ATOM 790 N N . GLY A 1 107 ? 17.983 -4.336 0.812 1.00 95.81 107 GLY A N 1
ATOM 791 C CA . GLY A 1 107 ? 17.991 -4.606 2.251 1.00 95.81 107 GLY A CA 1
ATOM 792 C C . GLY A 1 107 ? 17.203 -5.866 2.599 1.00 95.81 107 GLY A C 1
ATOM 793 O O . GLY A 1 107 ? 17.255 -6.845 1.859 1.00 95.81 107 GLY A O 1
ATOM 794 N N . LEU A 1 108 ? 16.427 -5.809 3.685 1.00 94.56 108 LEU A N 1
ATOM 795 C CA . LEU A 1 108 ? 15.716 -6.969 4.245 1.00 94.56 108 LEU A CA 1
ATOM 796 C C . LEU A 1 108 ? 14.749 -7.651 3.265 1.00 94.56 108 LEU A C 1
ATOM 798 O O . LEU A 1 108 ? 14.384 -8.809 3.458 1.00 94.56 108 LEU A O 1
ATOM 802 N N . PHE A 1 109 ? 14.307 -6.954 2.216 1.00 94.12 109 PHE A N 1
ATOM 803 C CA . PHE A 1 109 ? 13.454 -7.565 1.199 1.00 94.12 109 PHE A CA 1
ATOM 804 C C . PHE A 1 109 ? 14.193 -8.600 0.359 1.00 94.12 109 PHE A C 1
ATOM 806 O O . PHE A 1 109 ? 13.572 -9.582 -0.032 1.00 94.12 109 PHE A O 1
ATOM 813 N N . LEU A 1 110 ? 15.500 -8.429 0.134 1.00 92.94 110 LEU A N 1
ATOM 814 C CA . LEU A 1 110 ? 16.326 -9.437 -0.536 1.00 92.94 110 LEU A CA 1
ATOM 815 C C . LEU A 1 110 ? 16.529 -10.679 0.341 1.00 92.94 110 LEU A C 1
ATOM 817 O O . LEU A 1 110 ? 16.654 -11.773 -0.195 1.00 92.94 110 LEU A O 1
ATOM 821 N N . ASP A 1 111 ? 16.453 -10.510 1.664 1.00 91.12 111 ASP A N 1
ATOM 822 C CA . ASP A 1 111 ? 16.563 -11.582 2.662 1.00 91.12 111 ASP A CA 1
ATOM 823 C C . ASP A 1 111 ? 15.206 -12.253 2.979 1.00 91.12 111 ASP A C 1
ATOM 825 O O . ASP A 1 111 ? 15.099 -13.055 3.906 1.00 91.12 111 ASP A O 1
ATOM 829 N N . GLY A 1 112 ? 14.143 -11.923 2.233 1.00 88.69 112 GLY A N 1
ATOM 830 C CA . GLY A 1 112 ? 12.848 -12.602 2.330 1.00 88.69 112 GLY A CA 1
ATOM 831 C C . GLY A 1 112 ? 11.868 -12.039 3.365 1.00 88.69 112 GLY A C 1
ATOM 832 O O . GLY A 1 112 ? 10.916 -12.729 3.719 1.00 88.69 112 GLY A O 1
ATOM 833 N N . ALA A 1 113 ? 12.031 -10.796 3.834 1.00 91.38 113 ALA A N 1
ATOM 834 C CA . ALA A 1 113 ? 11.076 -10.188 4.774 1.00 91.38 113 ALA A CA 1
ATOM 835 C C . ALA A 1 113 ? 9.669 -9.951 4.177 1.00 91.38 113 ALA A C 1
ATOM 837 O O . ALA A 1 113 ? 8.678 -9.968 4.903 1.00 91.38 113 ALA A O 1
ATOM 838 N N . ALA A 1 114 ? 9.573 -9.715 2.863 1.00 92.25 114 ALA A N 1
ATOM 839 C CA . ALA A 1 114 ? 8.315 -9.456 2.151 1.00 92.25 114 ALA A CA 1
ATOM 840 C C . ALA A 1 114 ? 8.383 -9.981 0.699 1.00 92.25 114 ALA A C 1
ATOM 842 O O . ALA A 1 114 ? 8.306 -9.201 -0.254 1.00 92.25 114 ALA A O 1
ATOM 843 N N . PRO A 1 115 ? 8.579 -11.298 0.498 1.00 87.38 115 PRO A N 1
ATOM 844 C CA . PRO A 1 115 ? 9.010 -11.851 -0.786 1.00 87.38 115 PRO A CA 1
ATOM 845 C C . PRO A 1 115 ? 7.968 -11.680 -1.895 1.00 87.38 115 PRO A C 1
ATOM 847 O O . PRO A 1 115 ? 8.348 -11.521 -3.048 1.00 87.38 115 PRO A O 1
ATOM 850 N N . ASN A 1 116 ? 6.670 -11.638 -1.562 1.00 91.94 116 ASN A N 1
ATOM 851 C CA . ASN A 1 116 ? 5.596 -11.375 -2.531 1.00 91.94 116 ASN A CA 1
ATOM 852 C C . ASN A 1 116 ? 5.040 -9.950 -2.454 1.00 91.94 116 ASN A C 1
ATOM 854 O O . ASN A 1 116 ? 4.002 -9.675 -3.054 1.00 91.94 116 ASN A O 1
ATOM 858 N N . GLY A 1 117 ? 5.713 -9.048 -1.742 1.00 95.38 117 GLY A N 1
ATOM 859 C CA . GLY A 1 117 ? 5.299 -7.658 -1.618 1.00 95.38 117 GLY A CA 1
ATOM 860 C C . GLY A 1 117 ? 4.866 -7.257 -0.218 1.00 95.38 117 GLY A C 1
ATOM 861 O O . GLY A 1 117 ? 4.817 -8.058 0.718 1.00 95.38 117 GLY A O 1
ATOM 862 N N . LEU A 1 118 ? 4.546 -5.977 -0.098 1.00 97.69 118 LEU A N 1
ATOM 863 C CA . LEU A 1 118 ? 4.179 -5.319 1.146 1.00 97.69 118 LEU A CA 1
ATOM 864 C C . LEU A 1 118 ? 2.934 -4.470 0.904 1.00 97.69 118 LEU A C 1
ATOM 866 O O . LEU A 1 118 ? 2.831 -3.756 -0.093 1.00 97.69 118 LEU A O 1
ATOM 870 N N . PHE A 1 119 ? 1.977 -4.581 1.814 1.00 97.94 119 PHE A N 1
ATOM 871 C CA . PHE A 1 119 ? 0.677 -3.935 1.776 1.00 97.94 119 PHE A CA 1
ATOM 872 C C . PHE A 1 119 ? 0.670 -2.741 2.724 1.00 97.94 119 PHE A C 1
ATOM 874 O O . PHE A 1 119 ? 0.500 -2.892 3.935 1.00 97.94 119 PHE A O 1
ATOM 881 N N . GLY A 1 120 ? 0.878 -1.555 2.151 1.00 97.56 120 GLY A N 1
ATOM 882 C CA . GLY A 1 120 ? 0.856 -0.298 2.884 1.00 97.56 120 GLY A CA 1
ATOM 883 C C . GLY A 1 120 ? -0.544 0.038 3.403 1.00 97.56 120 GLY A C 1
ATOM 884 O O . GLY A 1 120 ? -1.521 0.086 2.650 1.00 97.56 120 GLY A O 1
ATOM 885 N N . LEU A 1 121 ? -0.624 0.267 4.709 1.00 97.38 121 LEU A N 1
ATOM 886 C CA . LEU A 1 121 ? -1.831 0.601 5.467 1.00 97.38 121 LEU A CA 1
ATOM 887 C C . LEU A 1 121 ? -1.738 1.998 6.093 1.00 97.38 121 LEU A C 1
ATOM 889 O O . LEU A 1 121 ? -2.492 2.317 7.010 1.00 97.38 121 LEU A O 1
ATOM 893 N N . GLY A 1 122 ? -0.789 2.820 5.648 1.00 95.69 122 GLY A N 1
ATOM 894 C CA . GLY A 1 122 ? -0.585 4.182 6.127 1.00 95.69 122 GLY A CA 1
ATOM 895 C C . GLY A 1 122 ? -1.753 5.134 5.840 1.00 95.69 122 GLY A C 1
ATOM 896 O O . GLY A 1 122 ? -2.733 4.800 5.172 1.00 95.69 122 GLY A O 1
ATOM 897 N N . LEU A 1 123 ? -1.634 6.351 6.369 1.00 94.50 123 LEU A N 1
ATOM 898 C CA . LEU A 1 123 ? -2.656 7.405 6.300 1.00 94.50 123 LEU A CA 1
ATOM 899 C C . LEU A 1 123 ? -2.628 8.197 4.977 1.00 94.50 123 LEU A C 1
ATOM 901 O O . LEU A 1 123 ? -3.419 9.123 4.775 1.00 94.50 123 LEU A O 1
ATOM 905 N N . GLY A 1 124 ? -1.670 7.916 4.093 1.00 93.00 124 GLY A N 1
ATOM 906 C CA . GLY A 1 124 ? -1.523 8.614 2.827 1.00 93.00 124 GLY A CA 1
ATOM 907 C C . GLY A 1 124 ? -2.536 8.168 1.778 1.00 93.00 124 GLY A C 1
ATOM 908 O O . GLY A 1 124 ? -2.919 7.013 1.685 1.00 93.00 124 GLY A O 1
ATOM 909 N N . LYS A 1 125 ? -2.891 9.090 0.876 1.00 92.88 125 LYS A N 1
ATOM 910 C CA . LYS A 1 125 ? -3.897 8.882 -0.189 1.00 92.88 125 LYS A CA 1
ATOM 911 C C . LYS A 1 125 ? -3.609 7.732 -1.167 1.00 92.88 125 LYS A C 1
ATOM 913 O O . LYS A 1 125 ? -4.460 7.421 -1.989 1.00 92.88 125 LYS A O 1
ATOM 918 N N . THR A 1 126 ? -2.391 7.199 -1.164 1.00 92.81 126 THR A N 1
ATOM 919 C CA . THR A 1 126 ? -1.975 6.071 -2.010 1.00 92.81 126 THR A CA 1
ATOM 920 C C . THR A 1 126 ? -2.086 4.729 -1.293 1.00 92.81 126 THR A C 1
ATOM 922 O O . THR A 1 126 ? -1.786 3.710 -1.908 1.00 92.81 126 THR A O 1
ATOM 925 N N . SER A 1 127 ? -2.480 4.714 -0.017 1.00 96.50 127 SER A N 1
ATOM 926 C CA . SER A 1 127 ? -2.750 3.479 0.705 1.00 96.50 127 SER A CA 1
ATOM 927 C C . SER A 1 127 ? -4.055 2.856 0.254 1.00 96.50 127 SER A C 1
ATOM 929 O O . SER A 1 127 ? -4.996 3.546 -0.151 1.00 96.50 127 SER A O 1
ATOM 931 N N . VAL A 1 128 ? -4.110 1.527 0.313 1.00 97.25 128 VAL A N 1
ATOM 932 C CA . VAL A 1 128 ? -5.306 0.789 -0.095 1.00 97.25 128 VAL A CA 1
ATOM 933 C C . VAL A 1 128 ? -6.534 1.215 0.723 1.00 97.25 128 VAL A C 1
ATOM 935 O O . VAL A 1 128 ? -7.538 1.518 0.083 1.00 97.25 128 VAL A O 1
ATOM 938 N N . PRO A 1 129 ? -6.486 1.366 2.068 1.00 97.19 129 PRO A N 1
ATOM 939 C CA . PRO A 1 129 ? -7.624 1.894 2.829 1.00 97.19 129 PRO A CA 1
ATOM 940 C C . PRO A 1 129 ? -8.161 3.227 2.284 1.00 97.19 129 PRO A C 1
ATOM 942 O O . PRO A 1 129 ? -9.362 3.364 2.047 1.00 97.19 129 PRO A O 1
ATOM 945 N N . SER A 1 130 ? -7.277 4.192 2.007 1.00 96.62 130 SER A N 1
ATOM 946 C CA . SER A 1 130 ? -7.686 5.504 1.496 1.00 96.62 130 SER A CA 1
ATOM 947 C C . SER A 1 130 ? -8.214 5.449 0.061 1.00 96.62 130 SER A C 1
ATOM 949 O O . SER A 1 130 ? -9.133 6.201 -0.279 1.00 96.62 130 SER A O 1
ATOM 951 N N . ILE A 1 131 ? -7.670 4.568 -0.786 1.00 97.31 131 ILE A N 1
ATOM 952 C CA . ILE A 1 131 ? -8.177 4.338 -2.148 1.00 97.31 131 ILE A CA 1
ATOM 953 C C . ILE A 1 131 ? -9.591 3.748 -2.090 1.00 97.31 131 ILE A C 1
ATOM 955 O O . ILE A 1 131 ? -10.488 4.280 -2.745 1.00 97.31 131 ILE A O 1
ATOM 959 N N . LEU A 1 132 ? -9.811 2.711 -1.275 1.00 97.88 132 LEU A N 1
ATOM 960 C CA . LEU A 1 132 ? -11.122 2.071 -1.103 1.00 97.88 132 LEU A CA 1
ATOM 961 C C . LEU A 1 132 ? -12.171 3.060 -0.581 1.00 97.88 132 LEU A C 1
ATOM 963 O O . LEU A 1 132 ? -13.278 3.135 -1.117 1.00 97.88 132 LEU A O 1
ATOM 967 N N . SER A 1 133 ? -11.798 3.873 0.408 1.00 97.69 133 SER A N 1
ATOM 968 C CA . SER A 1 133 ? -12.663 4.918 0.957 1.00 97.69 133 SER A CA 1
ATOM 969 C C . SER A 1 133 ? -13.001 6.002 -0.068 1.00 97.69 133 SER A C 1
ATOM 971 O O . SER A 1 133 ? -14.166 6.353 -0.257 1.00 97.69 133 SER A O 1
ATOM 973 N N . THR A 1 134 ? -12.004 6.487 -0.816 1.00 96.88 134 THR A N 1
ATOM 974 C CA . THR A 1 134 ? -12.212 7.499 -1.869 1.00 96.88 134 THR A CA 1
ATOM 975 C C . THR A 1 134 ? -13.100 6.973 -3.000 1.00 96.88 134 THR A C 1
ATOM 977 O O . THR A 1 134 ? -13.871 7.736 -3.581 1.00 96.88 134 THR A O 1
ATOM 980 N N . ALA A 1 135 ? -13.018 5.675 -3.300 1.00 96.44 135 ALA A N 1
ATOM 981 C CA . ALA A 1 135 ? -13.885 5.000 -4.263 1.00 96.44 135 ALA A CA 1
ATOM 982 C C . ALA A 1 135 ? -15.315 4.758 -3.736 1.00 96.44 135 ALA A C 1
ATOM 984 O O . ALA A 1 135 ? -16.172 4.316 -4.496 1.00 96.44 135 ALA A O 1
ATOM 985 N N . GLY A 1 136 ? -15.588 5.050 -2.458 1.00 96.75 136 GLY A N 1
ATOM 986 C CA . GLY A 1 136 ? -16.886 4.826 -1.823 1.00 96.75 136 GLY A CA 1
ATOM 987 C C . GLY A 1 136 ? -17.176 3.360 -1.495 1.00 96.75 136 GLY A C 1
ATOM 988 O O . GLY A 1 136 ? -18.328 3.025 -1.235 1.00 96.75 136 GLY A O 1
ATOM 989 N N . LEU A 1 137 ? -16.157 2.492 -1.511 1.00 96.06 137 LEU A N 1
ATOM 990 C CA . LEU A 1 137 ? -16.305 1.063 -1.214 1.00 96.06 137 LEU A CA 1
ATOM 991 C C . LEU A 1 137 ? -16.349 0.791 0.292 1.00 96.06 137 LEU A C 1
ATOM 993 O O . LEU A 1 137 ? -17.020 -0.136 0.735 1.00 96.06 137 LEU A O 1
ATOM 997 N N . THR A 1 138 ? -15.638 1.592 1.087 1.00 96.56 138 THR A N 1
ATOM 998 C CA . THR A 1 138 ? -15.533 1.423 2.543 1.00 96.56 138 THR A CA 1
ATOM 999 C C . THR A 1 138 ? -15.535 2.777 3.250 1.00 96.56 138 THR A C 1
ATOM 1001 O O . THR A 1 138 ? -15.405 3.824 2.621 1.00 96.56 138 THR A O 1
ATOM 1004 N N . ALA A 1 139 ? -15.660 2.788 4.579 1.00 96.94 139 ALA A N 1
ATOM 1005 C CA . ALA A 1 139 ? -15.263 3.963 5.354 1.00 96.94 139 ALA A CA 1
ATOM 1006 C C . ALA A 1 139 ? -13.728 4.137 5.334 1.00 96.94 139 ALA A C 1
ATOM 1008 O O . ALA A 1 139 ? -13.003 3.188 5.024 1.00 96.94 139 ALA A O 1
ATOM 1009 N N . ASP A 1 140 ? -13.236 5.334 5.683 1.00 95.62 140 ASP A N 1
ATOM 1010 C CA . ASP A 1 140 ? -11.797 5.629 5.835 1.00 95.62 140 ASP A CA 1
ATOM 1011 C C . ASP A 1 140 ? -11.256 5.096 7.170 1.00 95.62 140 ASP A C 1
ATOM 1013 O O . ASP A 1 140 ? -10.831 5.839 8.053 1.00 95.62 140 ASP A O 1
ATOM 1017 N N . SER A 1 141 ? -11.388 3.790 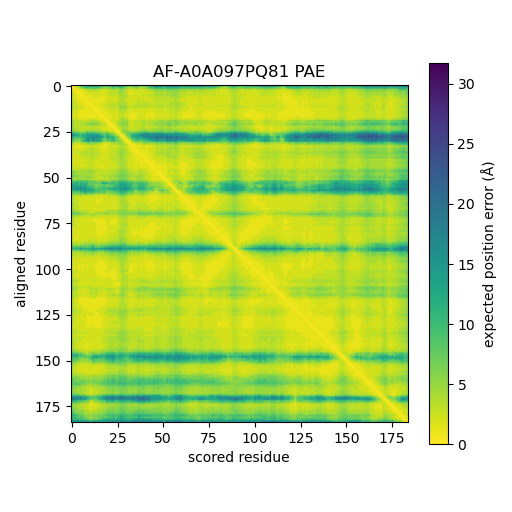7.359 1.00 95.44 141 SER A N 1
ATOM 1018 C CA . SER A 1 141 ? -11.012 3.080 8.574 1.00 95.44 141 SER A CA 1
ATOM 1019 C C . SER A 1 141 ? -10.746 1.614 8.251 1.00 95.44 141 SER A C 1
ATOM 1021 O O . SER A 1 141 ? -11.158 1.108 7.208 1.00 95.44 141 SER A O 1
ATOM 1023 N N . PHE A 1 142 ? -10.029 0.917 9.125 1.00 96.88 142 PHE A N 1
ATOM 1024 C CA . PHE A 1 142 ? -9.878 -0.533 9.060 1.00 96.88 142 PHE A CA 1
ATOM 1025 C C . PHE A 1 142 ? -9.496 -1.082 10.434 1.00 96.88 142 PHE A C 1
ATOM 1027 O O . PHE A 1 142 ? -8.979 -0.355 11.283 1.00 96.88 142 PHE A O 1
ATOM 1034 N N . SER A 1 143 ? -9.693 -2.383 10.622 1.00 95.88 143 SER A N 1
ATOM 1035 C CA . SER A 1 143 ? -9.243 -3.117 11.807 1.00 95.88 143 SER A CA 1
ATOM 1036 C C . SER A 1 143 ? -8.288 -4.243 11.424 1.00 95.88 143 SER A C 1
ATOM 1038 O O . SER A 1 143 ? -8.483 -4.891 10.391 1.00 95.88 143 SER A O 1
ATOM 1040 N N . LEU A 1 144 ? -7.312 -4.524 12.287 1.00 94.75 144 LEU A N 1
ATOM 1041 C CA . LEU A 1 144 ? -6.477 -5.723 12.232 1.00 94.75 144 LEU A CA 1
ATOM 1042 C C . LEU A 1 144 ? -6.799 -6.593 13.448 1.00 94.75 144 LEU A C 1
ATOM 1044 O O . LEU A 1 144 ? -6.537 -6.203 14.584 1.00 94.75 144 LEU A O 1
ATOM 1048 N N . CYS A 1 145 ? -7.366 -7.770 13.214 1.00 92.31 145 CYS A N 1
ATOM 1049 C CA . CYS A 1 145 ? -7.672 -8.744 14.253 1.00 92.31 145 CYS A CA 1
ATOM 1050 C C . CYS A 1 145 ? -6.688 -9.910 14.137 1.00 92.31 145 CYS A C 1
ATOM 1052 O O . CYS A 1 145 ? -6.777 -10.682 13.188 1.00 92.31 145 CYS A O 1
ATOM 1054 N N . PHE A 1 146 ? -5.742 -10.039 15.068 1.00 91.12 146 PHE A N 1
ATOM 1055 C CA . PHE A 1 146 ? -4.771 -11.139 15.076 1.00 91.12 146 PHE A CA 1
ATOM 1056 C C . PHE A 1 146 ? -5.292 -12.302 15.930 1.00 91.12 146 PHE A C 1
ATOM 1058 O O . PHE A 1 146 ? -5.459 -12.156 17.142 1.00 91.12 146 PHE A O 1
ATOM 1065 N N . GLY A 1 147 ? -5.567 -13.450 15.306 1.00 89.06 147 GLY A N 1
ATOM 1066 C CA . GLY A 1 147 ? -6.005 -14.658 16.006 1.00 89.06 147 GLY A CA 1
ATOM 1067 C C . GLY A 1 147 ? -4.870 -15.344 16.767 1.00 89.06 147 GLY A C 1
ATOM 1068 O O . GLY A 1 147 ? -3.705 -15.291 16.372 1.00 89.06 147 GLY A O 1
ATOM 1069 N N . GLN A 1 148 ? -5.215 -16.015 17.868 1.00 86.94 148 GLN A N 1
ATOM 1070 C CA . GLN A 1 148 ? -4.256 -16.771 18.690 1.00 86.94 148 GLN A CA 1
ATOM 1071 C C . GLN A 1 148 ? -3.711 -18.021 17.984 1.00 86.94 148 GLN A C 1
ATOM 1073 O O . GLN A 1 148 ? -2.642 -18.514 18.331 1.00 86.94 148 GLN A O 1
ATOM 1078 N N . ASP A 1 149 ? -4.438 -18.522 16.991 1.00 84.75 149 ASP A N 1
ATOM 1079 C CA . ASP A 1 149 ? -4.054 -19.617 16.098 1.00 84.75 149 ASP A CA 1
ATOM 1080 C C . ASP A 1 149 ? -3.109 -19.167 14.968 1.00 84.75 149 ASP A C 1
ATOM 1082 O O . ASP A 1 149 ? -2.739 -19.968 14.111 1.00 84.75 149 ASP A O 1
ATOM 1086 N N . GLY A 1 150 ? -2.713 -17.890 14.959 1.00 82.50 150 GLY A N 1
ATOM 1087 C CA . GLY A 1 150 ? -1.919 -17.285 13.893 1.00 82.50 150 GLY A CA 1
ATOM 1088 C C . GLY A 1 150 ? -2.749 -16.850 12.683 1.00 82.50 150 GLY A C 1
ATOM 1089 O O . GLY A 1 150 ? -2.179 -16.325 11.727 1.00 82.50 150 GLY A O 1
ATOM 1090 N N . ILE A 1 151 ? -4.076 -17.019 12.712 1.00 87.50 151 ILE A N 1
ATOM 1091 C CA . ILE A 1 151 ? -4.973 -16.607 11.632 1.00 87.50 151 ILE A CA 1
ATOM 1092 C C . ILE A 1 151 ? -5.625 -15.280 12.011 1.00 87.50 151 ILE A C 1
ATOM 1094 O O . ILE A 1 151 ? -6.503 -15.196 12.868 1.00 87.50 151 ILE A O 1
ATOM 1098 N N . GLY A 1 152 ? -5.186 -14.213 11.351 1.00 91.00 152 GLY A N 1
ATOM 1099 C CA . GLY A 1 152 ? -5.784 -12.892 11.492 1.00 91.00 152 GLY A CA 1
ATOM 1100 C C . GLY A 1 152 ? -6.823 -12.566 10.418 1.00 91.00 152 GLY A C 1
ATOM 1101 O O . GLY A 1 152 ? -6.983 -13.287 9.435 1.00 91.00 152 GLY A O 1
ATOM 1102 N N . ARG A 1 153 ? -7.514 -11.440 10.597 1.00 91.50 153 ARG A N 1
ATOM 1103 C CA . ARG A 1 153 ? -8.386 -10.809 9.598 1.00 91.50 153 ARG A CA 1
ATOM 1104 C C . ARG A 1 153 ? -8.081 -9.320 9.521 1.00 91.50 153 ARG A C 1
ATOM 1106 O O . ARG A 1 153 ? -7.855 -8.677 10.545 1.00 91.50 153 ARG A O 1
ATOM 1113 N N . ILE A 1 154 ? -8.121 -8.784 8.309 1.00 94.38 154 ILE A N 1
ATOM 1114 C CA . ILE A 1 154 ? -8.211 -7.348 8.058 1.00 94.38 154 ILE A CA 1
ATOM 1115 C C . ILE A 1 154 ? -9.629 -7.044 7.584 1.00 94.38 154 ILE A C 1
ATOM 1117 O O . ILE A 1 154 ? -10.159 -7.763 6.738 1.00 94.38 154 ILE A O 1
ATOM 1121 N N . ILE A 1 155 ? -10.246 -6.008 8.146 1.00 95.50 155 ILE A N 1
ATOM 1122 C CA . ILE A 1 155 ? -11.597 -5.574 7.774 1.00 95.50 155 ILE A CA 1
ATOM 1123 C C . ILE A 1 155 ? -11.511 -4.101 7.395 1.00 95.50 155 ILE A C 1
ATOM 1125 O O . ILE A 1 155 ? -11.255 -3.255 8.252 1.00 95.50 155 ILE A O 1
ATOM 1129 N N . PHE A 1 156 ? -11.679 -3.797 6.109 1.00 96.88 156 PHE A N 1
ATOM 1130 C CA . PHE A 1 156 ? -11.718 -2.420 5.620 1.00 96.88 156 PHE A CA 1
ATOM 1131 C C . PHE A 1 156 ? -13.103 -1.815 5.861 1.00 96.88 156 PHE A C 1
ATOM 1133 O O . PHE A 1 156 ? -14.124 -2.452 5.622 1.00 96.88 156 PHE A O 1
ATOM 1140 N N . GLY A 1 157 ? -13.136 -0.572 6.327 1.00 95.94 157 GLY A N 1
ATOM 1141 C CA . GLY A 1 157 ? -14.352 0.151 6.682 1.00 95.94 157 GLY A CA 1
ATOM 1142 C C . GLY A 1 157 ? -14.902 -0.145 8.076 1.00 95.94 157 GLY A C 1
ATOM 1143 O O . GLY A 1 157 ? -15.938 0.425 8.420 1.00 95.94 157 GLY A O 1
ATOM 1144 N N . ASP A 1 158 ? -14.238 -0.988 8.874 1.00 95.69 158 ASP A N 1
ATOM 1145 C CA . ASP A 1 158 ? -14.655 -1.235 10.256 1.00 95.69 158 ASP A CA 1
ATOM 1146 C C . ASP A 1 158 ? -14.566 0.053 11.085 1.00 95.69 158 ASP A C 1
ATOM 1148 O O . ASP A 1 158 ? -13.573 0.783 11.021 1.00 95.69 158 ASP A O 1
ATOM 1152 N N . LYS A 1 159 ? -15.626 0.347 11.838 1.00 93.69 159 LYS A N 1
ATOM 1153 C CA . LYS A 1 159 ? -15.745 1.526 12.710 1.00 93.69 159 LYS A CA 1
ATOM 1154 C C . LYS A 1 159 ? -15.712 1.157 14.188 1.00 93.69 159 LYS A C 1
ATOM 1156 O O . LYS A 1 159 ? -15.881 2.043 15.020 1.00 93.69 159 LYS A O 1
ATOM 1161 N N . GLY A 1 160 ? -15.511 -0.120 14.502 1.00 91.81 160 GLY A N 1
ATOM 1162 C CA . GLY A 1 160 ? -15.568 -0.596 15.868 1.00 91.81 160 GLY A CA 1
ATOM 1163 C C . GLY A 1 160 ? -16.990 -0.682 16.414 1.00 91.81 160 GLY A C 1
ATOM 1164 O O . GLY A 1 160 ? -17.982 -0.466 15.709 1.00 91.81 160 GLY A O 1
ATOM 1165 N N . SER A 1 161 ? -17.089 -1.014 17.699 1.00 92.88 161 SER 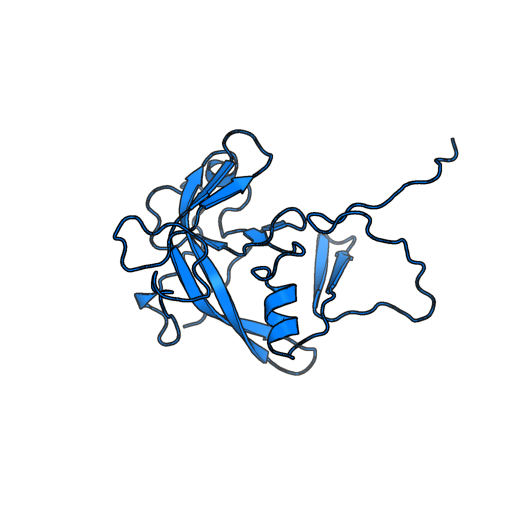A N 1
ATOM 1166 C CA . SER A 1 161 ? -18.362 -1.047 18.419 1.00 92.88 161 SER A CA 1
ATOM 1167 C C . SER A 1 161 ? -18.657 0.297 19.102 1.00 92.88 161 SER A C 1
ATOM 1169 O O . SER A 1 161 ? -17.733 1.034 19.443 1.00 92.88 161 SER A O 1
ATOM 1171 N N . PRO A 1 162 ? -19.934 0.644 19.361 1.00 91.81 162 PRO A N 1
ATOM 1172 C CA . PRO A 1 162 ? -20.291 1.915 20.004 1.00 91.81 162 PRO A CA 1
ATOM 1173 C C . PRO A 1 162 ? -19.697 2.131 21.407 1.00 91.81 162 PRO A C 1
ATOM 1175 O O . PRO A 1 162 ? -19.639 3.260 21.885 1.00 91.81 162 PRO A O 1
ATOM 1178 N N . ASP A 1 163 ? -19.318 1.054 22.090 1.00 94.75 163 ASP A N 1
ATOM 1179 C CA . ASP A 1 163 ? -18.728 1.033 23.430 1.00 94.75 163 ASP A CA 1
ATOM 1180 C C . ASP A 1 163 ? -17.195 0.916 23.420 1.00 94.75 163 ASP A C 1
ATOM 1182 O O . ASP A 1 163 ? -16.567 0.872 24.483 1.00 94.75 163 ASP A O 1
ATOM 1186 N N . GLN A 1 164 ? -16.582 0.871 22.236 1.00 94.50 164 GLN A N 1
ATOM 1187 C CA . GLN A 1 164 ? -15.138 0.787 22.099 1.00 94.50 164 GLN A CA 1
ATOM 1188 C C . GLN A 1 164 ? -14.465 2.044 22.659 1.00 94.50 164 GLN A C 1
ATOM 1190 O O . GLN A 1 164 ? -14.854 3.175 22.378 1.00 94.50 164 GLN A O 1
ATOM 1195 N N . GLN A 1 165 ? -13.424 1.844 23.469 1.00 94.50 165 GLN A N 1
ATOM 1196 C CA . GLN A 1 165 ? -12.601 2.952 23.943 1.00 94.50 165 GLN A CA 1
ATOM 1197 C C . GLN A 1 165 ? -11.630 3.407 22.854 1.00 94.50 165 GLN A C 1
ATOM 1199 O O . GLN A 1 165 ? -11.041 2.587 22.148 1.00 94.50 165 GLN A O 1
ATOM 1204 N N . GLU A 1 166 ? -11.411 4.717 22.777 1.00 92.62 166 GLU A N 1
ATOM 1205 C CA . GLU A 1 166 ? -10.602 5.347 21.739 1.00 92.62 166 GLU A CA 1
ATOM 1206 C C . GLU A 1 166 ? -9.535 6.272 22.330 1.00 92.62 166 GLU A C 1
ATOM 1208 O O . GLU A 1 166 ? -9.660 6.801 23.437 1.00 92.62 166 GLU A O 1
ATOM 1213 N N . THR A 1 167 ? -8.480 6.504 21.552 1.00 93.75 167 THR A N 1
ATOM 1214 C CA . THR A 1 167 ? -7.481 7.543 21.811 1.00 93.75 167 THR A CA 1
ATOM 1215 C C . THR A 1 167 ? -7.174 8.279 20.513 1.00 93.75 167 THR A C 1
ATOM 1217 O O . THR A 1 167 ? -7.191 7.690 19.431 1.00 93.75 167 THR A O 1
ATOM 1220 N N . ALA A 1 168 ? -6.911 9.580 20.606 1.00 92.88 168 ALA A N 1
ATOM 1221 C CA . ALA A 1 168 ? -6.685 10.406 19.429 1.00 92.88 168 ALA A CA 1
ATOM 1222 C C . ALA A 1 168 ? -5.317 10.118 18.787 1.00 92.88 168 ALA A C 1
ATOM 1224 O O . ALA A 1 168 ? -4.290 10.059 19.471 1.00 92.88 168 ALA A O 1
ATOM 1225 N N . LEU A 1 169 ? -5.296 10.029 17.454 1.00 91.62 169 LEU A N 1
ATOM 1226 C CA . LEU A 1 169 ? -4.059 10.060 16.675 1.00 91.62 169 LEU A CA 1
ATOM 1227 C C . LEU A 1 169 ? -3.476 11.482 16.675 1.00 91.62 169 LEU A C 1
ATOM 1229 O O . LEU A 1 169 ? -4.188 12.457 16.434 1.00 91.62 169 LEU A O 1
ATOM 1233 N N . ILE A 1 170 ? -2.175 11.609 16.938 1.00 88.19 170 ILE A N 1
ATOM 1234 C CA . ILE A 1 170 ? -1.519 12.907 17.199 1.00 88.19 170 ILE A CA 1
ATOM 1235 C C . ILE A 1 170 ? -0.808 13.461 15.958 1.00 88.19 170 ILE A C 1
ATOM 1237 O O . ILE A 1 170 ? -0.683 14.674 15.801 1.00 88.19 170 ILE A O 1
ATOM 1241 N N . HIS A 1 171 ? -0.360 12.591 15.051 1.00 75.31 171 HIS A N 1
ATOM 1242 C CA . HIS A 1 171 ? 0.342 12.973 13.823 1.00 75.31 171 HIS A CA 1
ATOM 1243 C C . HIS A 1 171 ? -0.374 12.407 12.598 1.00 75.31 171 HIS A C 1
ATOM 1245 O O . HIS A 1 171 ? -0.904 11.305 12.640 1.00 75.31 171 HIS A O 1
ATOM 1251 N N . LYS A 1 172 ? -0.364 13.155 11.487 1.00 72.19 172 LYS A N 1
ATOM 1252 C CA . LYS A 1 172 ? -1.030 12.749 10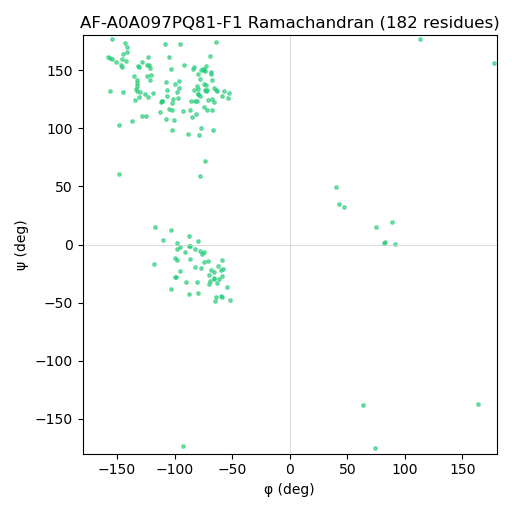.235 1.00 72.19 172 LYS A CA 1
ATOM 1253 C C . LYS A 1 172 ? -0.167 11.878 9.312 1.00 72.19 172 LYS A C 1
ATOM 1255 O O . LYS A 1 172 ? -0.631 11.519 8.239 1.00 72.19 172 LYS A O 1
ATOM 1260 N N . SER A 1 173 ? 1.081 11.588 9.685 1.00 77.88 173 SER A N 1
ATOM 1261 C CA . SER A 1 173 ? 2.008 10.798 8.860 1.00 77.88 173 SER A CA 1
ATOM 1262 C C . SER A 1 173 ? 2.112 9.330 9.275 1.00 77.88 173 SER A C 1
ATOM 1264 O O . SER A 1 173 ? 2.416 8.498 8.434 1.00 77.88 173 SER A O 1
ATOM 1266 N N . LEU A 1 174 ? 1.879 9.013 10.551 1.00 88.31 174 LEU A N 1
ATOM 1267 C CA . LEU A 1 174 ? 1.949 7.667 11.130 1.00 88.31 174 LEU A CA 1
ATOM 1268 C C . LEU A 1 174 ? 0.883 7.528 12.223 1.00 88.31 174 LEU A C 1
ATOM 1270 O O . LEU A 1 174 ? 0.445 8.533 12.790 1.00 88.31 174 LEU A O 1
ATOM 1274 N N . TYR A 1 175 ? 0.522 6.292 12.570 1.00 92.69 175 TYR A N 1
ATOM 1275 C CA . TYR A 1 175 ? -0.411 5.979 13.659 1.00 92.69 175 TYR A CA 1
ATOM 1276 C C . TYR A 1 175 ? 0.220 6.196 15.045 1.00 92.69 175 TYR A C 1
ATOM 1278 O O . TYR A 1 175 ? 0.533 5.252 15.767 1.00 92.69 175 TYR A O 1
ATOM 1286 N N . ASN A 1 176 ? 0.420 7.460 15.420 1.00 93.06 176 ASN A N 1
ATOM 1287 C CA . ASN A 1 176 ? 1.020 7.848 16.697 1.00 93.06 176 ASN A CA 1
ATOM 1288 C C . ASN A 1 176 ? -0.051 8.221 17.729 1.00 93.06 176 ASN A C 1
ATOM 1290 O O . ASN A 1 176 ? -0.898 9.073 17.456 1.00 93.06 176 ASN A O 1
ATOM 1294 N N . VAL A 1 177 ? 0.063 7.670 18.938 1.00 94.00 177 VAL A N 1
ATOM 1295 C CA . VAL A 1 177 ? -0.809 7.951 20.093 1.00 94.00 177 VAL A CA 1
ATOM 1296 C C . VAL A 1 177 ? 0.010 8.437 21.293 1.00 94.00 177 VAL A C 1
ATOM 1298 O O . VAL A 1 177 ? 1.222 8.228 21.347 1.00 94.00 177 VAL A O 1
ATOM 1301 N N . SER A 1 178 ? -0.639 9.084 22.265 1.00 93.19 178 SER A N 1
ATOM 1302 C CA . SER A 1 178 ? -0.012 9.433 23.549 1.00 93.19 178 SER A CA 1
ATOM 1303 C C . SER A 1 178 ? -0.344 8.381 24.600 1.00 93.19 178 SER A C 1
ATOM 1305 O O . SER A 1 178 ? -1.502 7.991 24.749 1.00 93.19 178 SER A O 1
ATOM 1307 N N . VAL A 1 179 ? 0.673 7.960 25.352 1.00 92.69 179 VAL A N 1
ATOM 1308 C CA . VAL A 1 179 ? 0.526 7.115 26.540 1.00 92.69 179 VAL A CA 1
ATOM 1309 C C . VAL A 1 179 ? 0.661 8.013 27.767 1.00 92.69 179 VAL A C 1
ATOM 1311 O O . VAL A 1 179 ? 1.712 8.608 27.992 1.00 92.69 179 VAL A O 1
ATOM 1314 N N . THR A 1 180 ? -0.409 8.133 28.553 1.00 92.62 180 THR A N 1
ATOM 1315 C CA . THR A 1 180 ? -0.496 9.093 29.671 1.00 92.62 180 THR A CA 1
ATOM 1316 C C . THR A 1 180 ? 0.164 8.606 30.959 1.00 92.62 180 THR A C 1
ATOM 1318 O O . THR A 1 180 ? 0.493 9.412 31.827 1.00 92.62 180 THR A O 1
ATOM 1321 N N . GLY A 1 181 ? 0.382 7.300 31.093 1.00 93.62 181 GLY A N 1
ATOM 1322 C CA . GLY A 1 181 ? 1.064 6.705 32.232 1.00 93.62 181 GLY A CA 1
ATOM 1323 C C . GLY A 1 181 ? 1.098 5.186 32.131 1.00 93.62 181 GLY A C 1
ATOM 1324 O O . GLY A 1 181 ? 0.262 4.576 31.469 1.00 93.62 181 GLY A O 1
ATOM 1325 N N . LEU A 1 182 ? 2.070 4.580 32.806 1.00 93.25 182 LEU A N 1
ATOM 1326 C CA . LEU A 1 182 ? 2.155 3.138 32.997 1.00 93.25 182 LEU A CA 1
ATOM 1327 C C . LEU A 1 182 ? 2.094 2.869 34.494 1.00 93.25 182 LEU A C 1
ATOM 1329 O O . LEU A 1 182 ? 2.813 3.497 35.273 1.00 93.25 182 LEU A O 1
ATOM 1333 N N . ARG A 1 183 ? 1.223 1.947 34.899 1.00 91.75 183 ARG A N 1
ATOM 1334 C CA . ARG A 1 183 ? 1.259 1.421 36.259 1.00 91.75 183 ARG A CA 1
ATOM 1335 C C . ARG A 1 183 ? 2.360 0.369 36.325 1.00 91.75 183 ARG A C 1
ATOM 1337 O O . ARG A 1 183 ? 2.391 -0.522 35.479 1.00 91.75 183 ARG A O 1
ATOM 1344 N N . VAL A 1 184 ? 3.228 0.498 37.322 1.00 79.25 184 VAL A N 1
ATOM 1345 C CA . VAL A 1 184 ? 4.252 -0.490 37.681 1.00 79.25 184 VAL A CA 1
ATOM 1346 C C . VAL A 1 184 ? 3.795 -1.234 38.925 1.00 79.25 184 VAL A C 1
ATOM 1348 O O . VAL A 1 184 ? 3.186 -0.573 39.802 1.00 79.25 184 VAL A O 1
#

pLDDT: mean 92.55, std 6.08, range [67.0, 98.44]

Mean predicted aligned error: 4.51 Å

Organism: Liriodendron tulipifera (NCBI:txid3415)

Foldseek 3Di:
DDWDFDFAEDLQFAAWEFAELAPAFADPDPGGYDYQVVDPFKDFAACPDPVQPDDQVPPGGRKDKDDDPPPFWIFIDGKMWGWDWDDDPPDIDTATAIHDNGHHTDDCRNVPPTRGTHQHPYLDCRHPLNSCCVVVNAPSDWDWAQDPVRDIDIGRRDPDDPPDDDFDQDDSGGRDGDDPDDDD

InterPro domains:
  IPR001461 Aspartic peptidase A1 [PTHR13683] (2-184)
  IPR001969 Aspartic peptidase, active site [PS00141] (7-18)
  IPR021109 Aspartic peptidase domain 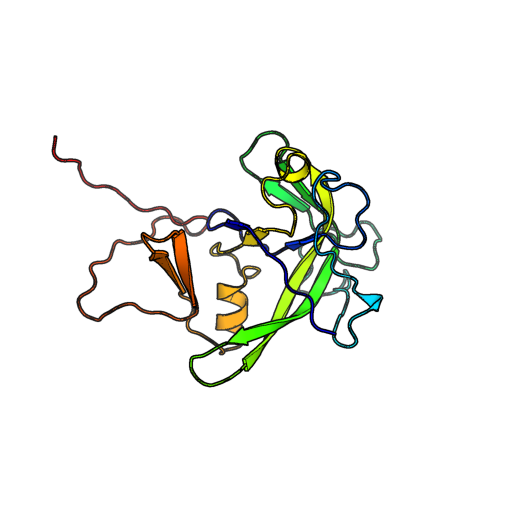superfamily [G3DSA:2.40.70.10] (2-158)
  IPR021109 Aspartic peptidase domain superfamily [SSF50630] (1-184)
  IPR032861 Xylanase inhibitor, N-terminal [PF14543] (1-158)
  IPR033121 Peptidase family A1 domain [PS51767] (1-184)

Radius of gyration: 17.56 Å; Cα contacts (8 Å, |Δi|>4): 392; chains: 1; bounding box: 41×33×58 Å

Nearest PDB structures (foldseek):
  4zl4-assembly2_B  TM=8.161E-01  e=9.851E-09  Plasmodium vivax
  8tyg-assembly1_A  TM=7.680E-01  e=2.715E-08  Plasmodium vivax Sal-1
  8tyf-assembly1_A  TM=7.555E-01  e=3.059E-08  Plasmodium vivax Sal-1
  8s9i-assembly1_A  TM=3.627E-01  e=3.075E+00  Tequatrovirus
  7xl1-assembly1_A  TM=2.327E-01  e=7.983E+00  Lama glama

Secondary structure (DSSP, 8-state):
------PEEETT----EEEEEEEE--SSS----B-GGG-SS-EEPBTTSTT--S--TT-SB-EEEEE-SSTT-EEEEEEEEEEEEEE-SS-EEEEEEEEEEEEEEEGGGTTTSSTT-EEE-SSSTTSHHHHHHHTTSS-S-EEEE--TTS--EEEET----TT--------SSS----------